Protein AF-T2BQT2-F1 (afdb_monomer)

pLDDT: mean 85.08, std 12.55, range [32.53, 97.06]

Solvent-accessible surface area (backbone atoms only — not comparable to full-atom values): 20306 Å² total; per-residue (Å²): 130,90,56,65,59,22,26,47,46,29,41,30,32,46,30,87,65,90,83,51,83,47,73,69,47,21,20,54,34,22,20,36,38,33,44,32,38,92,89,51,73,42,28,47,53,50,25,42,46,78,50,75,46,67,46,86,69,55,85,46,57,35,48,98,64,47,51,73,48,70,44,84,82,52,69,77,69,70,56,84,44,87,83,40,47,82,48,80,95,63,52,59,69,43,97,62,68,40,78,72,50,72,44,62,25,44,85,84,72,45,74,82,55,65,66,62,52,50,50,59,73,71,45,87,80,79,69,57,76,93,75,57,59,64,89,76,52,72,68,62,68,57,52,52,52,53,51,50,54,49,46,67,64,44,49,61,64,70,42,48,65,56,51,52,53,49,54,54,50,52,52,50,52,52,53,53,51,52,51,51,50,51,52,52,53,52,60,67,43,47,64,56,53,51,51,52,52,53,50,52,52,52,52,50,53,52,52,50,53,54,50,51,51,51,52,51,34,61,75,70,72,54,72,72,86,78,72,68,78,85,73,79,72,85,62,86,87,36,26,43,47,56,55,53,67,31,67,33,28,50,45,13,49,50,51,60,69,25,67,76,40,73,71,30,56,70,48,40,67,60,54,53,52,49,53,54,54,51,52,54,49,54,51,50,57,48,54,52,48,28,72,76,36,66,87,68,55,77,75,65,62,80,78,30,94,46,25,81,68,26,53,54,55,64,71,30,68,44,22,48,51,13,44,47,50,54,52,14,63,74,35,44,93,76,47,19,54,59,45,31,65,75,45,49,50,57,47,50,50,52,67,53,61,74,74,110

InterPro domains:
  IPR059418 Repeat of unknown function DUF8374 [PF28160] (182-353)

Foldseek 3Di:
DPAAQKWFFKFWWAQADDPQDDLVSQQAQKFWKWKDDPPDIAIDMDGHHTDMWTDPPRPDGDHPRIDMDTPPVQPDHPDDTPSHDQDDVNHHNDPDIGTDDTDIAHPVRDDDCPVVVVVVVPDPDDDDPVRPPVVVVPDVVVVVVVVVVVCVVCVVVVCVVVVVVVVVVVVVVVVVVVVVVVVVVVVVCVVVVVVVVVVVVVVVVVVVVVVVVVVVCVVVVHDPVVPPPPPPPPDPQALLNVLCLDLLLLLLVLCVVLVPDPVSVVCNVVSNVVSVVVSVVVVVVQVVVCVVPVVSDRDDSVPGPCSVVSVVVCVDLSSQLSVLVVQLVVCVVVVSVVCSVPPVNVVSCVVRVVVD

Structure (mmCIF, N/CA/C/O backbone):
data_AF-T2BQT2-F1
#
_entry.id   AF-T2BQT2-F1
#
loop_
_atom_site.group_PDB
_atom_site.id
_atom_site.type_symbol
_atom_site.label_atom_id
_atom_site.label_alt_id
_atom_site.label_comp_id
_atom_site.label_asym_id
_atom_site.label_entity_id
_atom_site.label_seq_id
_atom_site.pdbx_PDB_ins_code
_atom_site.Cartn_x
_atom_site.Cartn_y
_atom_site.Cartn_z
_atom_site.occupancy
_atom_site.B_iso_or_equiv
_atom_site.auth_seq_id
_atom_site.auth_comp_id
_atom_site.auth_asym_id
_atom_site.auth_atom_id
_atom_site.pdbx_PDB_model_num
ATOM 1 N N . HIS A 1 1 ? -1.250 1.011 -40.989 1.00 50.88 1 HIS A N 1
ATOM 2 C CA . HIS A 1 1 ? -1.883 1.355 -39.693 1.00 50.88 1 HIS A CA 1
ATOM 3 C C . HIS A 1 1 ? -1.026 0.994 -38.474 1.00 50.88 1 HIS A C 1
ATOM 5 O O . HIS A 1 1 ? -1.462 1.227 -37.357 1.00 50.88 1 HIS A O 1
ATOM 11 N N . THR A 1 2 ? 0.183 0.467 -38.664 1.00 67.38 2 THR A N 1
ATOM 12 C CA . THR A 1 2 ? 0.797 -0.444 -37.688 1.00 67.38 2 THR A CA 1
ATOM 13 C C . THR A 1 2 ? 1.601 0.237 -36.575 1.00 67.38 2 THR A C 1
ATOM 15 O O . THR A 1 2 ? 1.820 -0.382 -35.548 1.00 67.38 2 THR A O 1
ATOM 18 N N . PHE A 1 3 ? 1.974 1.515 -36.722 1.00 83.06 3 PHE A N 1
ATOM 19 C CA . PHE A 1 3 ? 2.860 2.206 -35.765 1.00 83.06 3 PHE A CA 1
ATOM 20 C C . PHE A 1 3 ? 2.330 3.570 -35.293 1.00 83.06 3 PHE A C 1
ATOM 22 O O . PHE A 1 3 ? 3.093 4.435 -34.875 1.00 83.06 3 PHE A O 1
ATOM 29 N N . ILE A 1 4 ? 1.014 3.797 -35.375 1.00 88.75 4 ILE A N 1
ATOM 30 C CA . ILE A 1 4 ? 0.401 5.011 -34.811 1.00 88.75 4 ILE A CA 1
ATOM 31 C C . ILE A 1 4 ? 0.604 4.997 -33.288 1.00 88.75 4 ILE A C 1
ATOM 33 O O . ILE A 1 4 ? 0.409 3.962 -32.658 1.00 88.75 4 ILE A O 1
ATOM 37 N N . ASN A 1 5 ? 0.941 6.150 -32.707 1.00 88.81 5 ASN A N 1
ATOM 38 C CA . ASN A 1 5 ? 1.282 6.369 -31.294 1.00 88.81 5 ASN A CA 1
ATOM 39 C C . ASN A 1 5 ? 2.666 5.862 -30.846 1.00 88.81 5 ASN A C 1
ATOM 41 O O . ASN A 1 5 ? 2.943 5.861 -29.649 1.00 88.81 5 ASN A O 1
ATOM 45 N N . TYR A 1 6 ? 3.542 5.474 -31.774 1.00 89.44 6 TYR A N 1
ATOM 46 C CA . TYR A 1 6 ? 4.930 5.129 -31.455 1.00 89.44 6 TYR A CA 1
ATOM 47 C C . TYR A 1 6 ? 5.828 6.368 -31.530 1.00 89.44 6 TYR A C 1
ATOM 49 O O . TYR A 1 6 ? 5.592 7.275 -32.337 1.00 89.44 6 TYR A O 1
ATOM 57 N N . TYR A 1 7 ? 6.872 6.390 -30.705 1.00 89.12 7 TYR A N 1
ATOM 58 C CA . TYR A 1 7 ? 7.962 7.356 -30.777 1.00 89.12 7 TYR A CA 1
ATOM 59 C C . TYR A 1 7 ? 8.981 6.942 -31.830 1.00 89.12 7 TYR A C 1
ATOM 61 O O . TYR A 1 7 ? 9.329 5.766 -31.933 1.00 89.12 7 TYR A O 1
ATOM 69 N N . ILE A 1 8 ? 9.517 7.919 -32.560 1.00 88.50 8 ILE A N 1
ATOM 70 C CA . ILE A 1 8 ? 10.706 7.712 -33.391 1.00 88.50 8 ILE A CA 1
ATOM 71 C C . ILE A 1 8 ? 11.944 7.990 -32.535 1.00 88.50 8 ILE A C 1
ATOM 73 O O . ILE A 1 8 ? 12.213 9.133 -32.172 1.00 88.50 8 ILE A O 1
ATOM 77 N N . CYS A 1 9 ? 12.707 6.946 -32.215 1.00 88.00 9 CYS A N 1
ATOM 78 C CA . CYS A 1 9 ? 13.886 7.051 -31.353 1.00 88.00 9 CYS A CA 1
ATOM 79 C C . CYS A 1 9 ? 15.172 7.259 -32.151 1.00 88.00 9 CYS A C 1
ATOM 81 O O . CYS A 1 9 ? 16.014 8.074 -31.774 1.00 88.00 9 CYS A O 1
ATOM 83 N N . ALA A 1 10 ? 15.333 6.531 -33.257 1.00 90.88 10 ALA A N 1
ATOM 84 C CA . ALA A 1 10 ? 16.516 6.624 -34.104 1.00 90.88 10 ALA A CA 1
ATOM 85 C C . ALA A 1 10 ? 16.204 6.304 -35.568 1.00 90.88 10 ALA A C 1
ATOM 87 O O . ALA A 1 10 ? 15.194 5.674 -35.887 1.00 90.88 10 ALA A O 1
ATOM 88 N N . ILE A 1 11 ? 17.098 6.730 -36.454 1.00 91.75 11 ILE A N 1
ATOM 89 C CA . ILE A 1 11 ? 17.079 6.412 -37.879 1.00 91.75 11 ILE A CA 1
ATOM 90 C C . ILE A 1 11 ? 18.419 5.807 -38.286 1.00 91.75 11 ILE A C 1
ATOM 92 O O . ILE A 1 11 ? 19.488 6.360 -38.018 1.00 91.75 11 ILE A O 1
ATOM 96 N N . HIS A 1 12 ? 18.351 4.666 -38.958 1.00 94.56 12 HIS A N 1
ATOM 97 C CA . HIS A 1 12 ? 19.480 4.041 -39.621 1.00 94.56 12 HIS A CA 1
ATOM 98 C C . HIS A 1 12 ? 19.532 4.510 -41.069 1.00 94.56 12 HIS A C 1
ATOM 100 O O . HIS A 1 12 ? 18.553 4.393 -41.809 1.00 94.56 12 HIS A O 1
ATOM 106 N N . VAL A 1 13 ? 20.676 5.061 -41.460 1.00 93.44 13 VAL A N 1
ATOM 107 C CA . VAL A 1 13 ? 20.889 5.685 -42.764 1.00 93.44 13 VAL A CA 1
ATOM 108 C C . VAL A 1 13 ? 22.057 5.014 -43.466 1.00 93.44 13 VAL A C 1
ATOM 110 O O . VAL A 1 13 ? 23.078 4.709 -42.847 1.00 93.44 13 VAL A O 1
ATOM 113 N N . TRP A 1 14 ? 21.931 4.841 -44.779 1.00 94.00 14 TRP A N 1
ATOM 114 C CA . TRP A 1 14 ? 23.023 4.422 -45.642 1.00 94.00 14 TRP A CA 1
ATOM 115 C C . TRP A 1 14 ? 23.142 5.315 -46.880 1.00 94.00 14 TRP A C 1
ATOM 117 O O . TRP A 1 14 ? 22.559 5.066 -47.934 1.00 94.00 14 TRP A O 1
ATOM 127 N N . ASN A 1 15 ? 23.978 6.348 -46.765 1.00 92.00 15 ASN A N 1
ATOM 128 C CA . ASN A 1 15 ? 24.287 7.260 -47.864 1.00 92.00 15 ASN A CA 1
ATOM 129 C C . ASN A 1 15 ? 25.591 6.842 -48.562 1.00 92.00 15 ASN A C 1
ATOM 131 O O . ASN A 1 15 ? 26.678 7.276 -48.187 1.00 92.00 15 ASN A O 1
ATOM 135 N N . LYS A 1 16 ? 25.510 5.970 -49.574 1.00 87.44 16 LYS A N 1
ATOM 136 C CA . LYS A 1 16 ? 26.696 5.473 -50.294 1.00 87.44 16 LYS A CA 1
ATOM 137 C C . LYS A 1 16 ? 27.164 6.453 -51.375 1.00 87.44 16 LYS A C 1
ATOM 139 O O . LYS A 1 16 ? 26.412 6.770 -52.291 1.00 87.44 16 LYS A O 1
ATOM 144 N N . VAL A 1 17 ? 28.438 6.851 -51.333 1.00 87.62 17 VAL A N 1
ATOM 145 C CA . VAL A 1 17 ? 29.072 7.720 -52.344 1.00 87.62 17 VAL A CA 1
ATOM 146 C C . VAL A 1 17 ? 30.416 7.149 -52.796 1.00 87.62 17 VAL A C 1
ATOM 148 O O . VAL A 1 17 ? 31.133 6.547 -52.004 1.00 87.62 17 VAL A O 1
ATOM 151 N N . LYS A 1 18 ? 30.771 7.326 -54.076 1.00 87.38 18 LYS A N 1
ATOM 152 C CA . LYS A 1 18 ? 32.042 6.819 -54.639 1.00 87.38 18 LYS A CA 1
ATOM 153 C C . LYS A 1 18 ? 33.194 7.834 -54.589 1.00 87.38 18 LYS A C 1
ATOM 155 O O . LYS A 1 18 ? 34.352 7.438 -54.686 1.00 87.38 18 LYS A O 1
ATOM 160 N N . TYR A 1 19 ? 32.888 9.129 -54.489 1.00 88.62 19 TYR A N 1
ATOM 161 C CA . TYR A 1 19 ? 33.877 10.205 -54.631 1.00 88.62 19 TYR A CA 1
ATOM 162 C C . TYR A 1 19 ? 34.477 10.688 -53.302 1.00 88.62 19 TYR A C 1
ATOM 164 O O . TYR A 1 19 ? 35.594 11.199 -53.304 1.00 88.62 19 TYR A O 1
ATOM 172 N N . ALA A 1 20 ? 33.782 10.520 -52.173 1.00 89.38 20 ALA A N 1
ATOM 173 C CA . ALA A 1 20 ? 34.320 10.858 -50.857 1.00 89.38 20 ALA A CA 1
ATOM 174 C C . ALA A 1 20 ? 35.173 9.694 -50.338 1.00 89.38 20 ALA A C 1
ATOM 176 O O . ALA A 1 20 ? 34.656 8.601 -50.116 1.00 89.38 20 ALA A O 1
ATOM 177 N N . LYS A 1 21 ? 36.481 9.917 -50.181 1.00 88.75 21 LYS A N 1
ATOM 178 C CA . LYS A 1 21 ? 37.449 8.871 -49.806 1.00 88.75 21 LYS A CA 1
ATOM 179 C C . LYS A 1 21 ? 38.074 9.090 -48.432 1.00 88.75 21 LYS A C 1
ATOM 181 O O . LYS A 1 21 ? 38.525 8.134 -47.815 1.00 88.75 21 LYS A O 1
ATOM 186 N N . THR A 1 22 ? 38.112 10.331 -47.951 1.00 93.56 22 THR A N 1
ATOM 187 C CA . THR A 1 22 ? 38.641 10.664 -46.621 1.00 93.56 22 THR A CA 1
ATOM 188 C C . THR A 1 22 ? 37.514 10.887 -45.617 1.00 93.56 22 THR A C 1
ATOM 190 O O . THR A 1 22 ? 36.406 11.270 -45.991 1.00 93.56 22 THR A O 1
ATOM 193 N N . ASN A 1 23 ? 37.804 10.717 -44.323 1.00 89.56 23 ASN A N 1
ATOM 194 C CA . ASN A 1 23 ? 36.830 10.989 -43.259 1.00 89.56 23 ASN A CA 1
ATOM 195 C C . ASN A 1 23 ? 36.278 12.421 -43.329 1.00 89.56 23 ASN A C 1
ATOM 197 O O . ASN A 1 23 ? 35.084 12.627 -43.152 1.00 89.56 23 ASN A O 1
ATOM 201 N N . ASP A 1 24 ? 37.118 13.413 -43.625 1.00 92.44 24 ASP A N 1
ATOM 202 C CA . ASP A 1 24 ? 36.673 14.802 -43.773 1.00 92.44 24 ASP A CA 1
ATOM 203 C C . ASP A 1 24 ? 35.697 14.972 -44.953 1.00 92.44 24 ASP A C 1
ATOM 205 O O . ASP A 1 24 ? 34.613 15.533 -44.785 1.00 92.44 24 ASP A O 1
ATOM 209 N N . GLN A 1 25 ? 36.023 14.406 -46.123 1.00 92.38 25 GLN A N 1
ATOM 210 C CA . GLN A 1 25 ? 35.148 14.433 -47.301 1.00 92.38 25 GLN A CA 1
ATOM 211 C C . GLN A 1 25 ? 33.813 13.732 -47.039 1.00 92.38 25 GLN A C 1
ATOM 213 O O . GLN A 1 25 ? 32.761 14.243 -47.421 1.00 92.38 25 GLN A O 1
ATOM 218 N N . ILE A 1 26 ? 33.849 12.577 -46.373 1.00 92.81 26 ILE A N 1
ATOM 219 C CA . ILE A 1 26 ? 32.667 11.784 -46.028 1.00 92.81 26 ILE A CA 1
ATOM 220 C C . ILE A 1 26 ? 31.741 12.580 -45.104 1.00 92.81 26 ILE A C 1
ATOM 222 O O . ILE A 1 26 ? 30.545 12.674 -45.364 1.00 92.81 26 ILE A O 1
ATOM 226 N N . ARG A 1 27 ? 32.290 13.212 -44.060 1.00 92.62 27 ARG A N 1
ATOM 227 C CA . ARG A 1 27 ? 31.511 13.982 -43.077 1.00 92.62 27 ARG A CA 1
ATOM 228 C C . ARG A 1 27 ? 30.939 15.281 -43.649 1.00 92.62 27 ARG A C 1
ATOM 230 O O . ARG A 1 27 ? 29.882 15.713 -43.197 1.00 92.62 27 ARG A O 1
ATOM 237 N N . LYS A 1 28 ? 31.615 15.888 -44.631 1.00 93.31 28 LYS A N 1
ATOM 238 C CA . LYS A 1 28 ? 31.163 17.084 -45.370 1.00 93.31 28 LYS A CA 1
ATOM 239 C C . LYS A 1 28 ? 30.191 16.772 -46.509 1.00 93.31 28 LYS A C 1
ATOM 241 O O . LYS A 1 28 ? 29.522 17.677 -46.996 1.00 93.31 28 LYS A O 1
ATOM 246 N N . THR A 1 29 ? 30.101 15.514 -46.931 1.00 94.00 29 THR A N 1
ATOM 247 C CA . THR A 1 29 ? 29.159 15.057 -47.956 1.00 94.00 29 THR A CA 1
ATOM 248 C C . THR A 1 29 ? 27.901 14.544 -47.271 1.00 94.00 29 THR A C 1
ATOM 250 O O . THR A 1 29 ? 27.905 13.444 -46.731 1.00 94.00 29 THR A O 1
ATOM 253 N N . TYR A 1 30 ? 26.828 15.330 -47.262 1.00 94.06 30 TYR A N 1
ATOM 254 C CA . TYR A 1 30 ? 25.607 14.996 -46.526 1.00 94.06 30 TYR A CA 1
ATOM 255 C C . TYR A 1 30 ? 24.338 15.423 -47.263 1.00 94.06 30 TYR A C 1
ATOM 257 O O . TYR A 1 30 ? 24.372 16.235 -48.189 1.00 94.06 30 TYR A O 1
ATOM 265 N N . SER A 1 31 ? 23.209 14.892 -46.812 1.00 94.38 31 SER A N 1
ATOM 266 C CA . SER A 1 31 ? 21.860 15.360 -47.137 1.00 94.38 31 SER A CA 1
ATOM 267 C C . SER A 1 31 ? 20.991 15.381 -45.886 1.00 94.38 31 SER A C 1
ATOM 269 O O . SER A 1 31 ? 21.435 14.993 -44.803 1.00 94.38 31 SER A O 1
ATOM 271 N N . SER A 1 32 ? 19.748 15.834 -46.024 1.00 94.19 32 SER A N 1
ATOM 272 C CA . SER A 1 32 ? 18.772 15.864 -44.944 1.00 94.19 32 SER A CA 1
ATOM 273 C C . SER A 1 32 ? 17.415 15.309 -45.361 1.00 94.19 32 SER A C 1
ATOM 275 O O . SER A 1 32 ? 17.013 15.372 -46.527 1.00 94.19 32 SER A O 1
ATOM 277 N N . ILE A 1 33 ? 16.721 14.758 -44.373 1.00 94.50 33 ILE A N 1
ATOM 278 C CA . ILE A 1 33 ? 15.358 14.250 -44.447 1.00 94.50 33 ILE A CA 1
ATOM 279 C C . ILE A 1 33 ? 14.462 15.100 -43.555 1.00 94.50 33 ILE A C 1
ATOM 281 O O . ILE A 1 33 ? 14.879 15.546 -42.485 1.00 94.50 33 ILE A O 1
ATOM 285 N N . VAL A 1 34 ? 13.234 15.316 -44.008 1.00 94.94 34 VAL A N 1
ATOM 286 C CA . VAL A 1 34 ? 12.175 15.950 -43.232 1.00 94.94 34 VAL A CA 1
ATOM 287 C C . VAL A 1 34 ? 11.220 14.870 -42.751 1.00 94.94 34 VAL A C 1
ATOM 289 O O . VAL A 1 34 ? 10.800 14.016 -43.530 1.00 94.94 34 VAL A O 1
ATOM 292 N N . ILE A 1 35 ? 10.884 14.915 -41.469 1.00 94.12 35 ILE A N 1
ATOM 293 C CA . ILE A 1 35 ? 9.930 14.033 -40.807 1.00 94.12 35 ILE A CA 1
ATOM 294 C C . ILE A 1 35 ? 8.875 14.931 -40.185 1.00 94.12 35 ILE A C 1
ATOM 296 O O . ILE A 1 35 ? 9.179 15.739 -39.309 1.00 94.12 35 ILE A O 1
ATOM 300 N N . GLN A 1 36 ? 7.641 14.823 -40.657 1.00 93.75 36 GLN A N 1
ATOM 301 C CA . GLN A 1 36 ? 6.581 15.747 -40.287 1.00 93.75 36 GLN A CA 1
ATOM 302 C C . GLN A 1 36 ? 5.326 14.998 -39.872 1.00 93.75 36 GLN A C 1
ATOM 304 O O . GLN A 1 36 ? 5.000 13.966 -40.446 1.00 93.75 36 GLN A O 1
ATOM 309 N N . ASN A 1 37 ? 4.635 15.537 -38.871 1.00 92.81 37 ASN A N 1
ATOM 310 C CA . ASN A 1 37 ? 3.294 15.142 -38.462 1.00 92.81 37 ASN A CA 1
ATOM 311 C C . ASN A 1 37 ? 2.404 16.389 -38.303 1.00 92.81 37 ASN A C 1
ATOM 313 O O . ASN A 1 37 ? 2.801 17.491 -38.690 1.00 92.81 37 ASN A O 1
ATOM 317 N N . LEU A 1 38 ? 1.209 16.245 -37.718 1.00 91.19 38 LEU A N 1
ATOM 318 C CA . LEU A 1 38 ? 0.280 17.372 -37.550 1.00 91.19 38 LEU A CA 1
ATOM 319 C C . LEU A 1 38 ? 0.843 18.505 -36.666 1.00 91.19 38 LEU A C 1
ATOM 321 O O . LEU A 1 38 ? 0.450 19.660 -36.815 1.00 91.19 38 LEU A O 1
ATOM 325 N N . LYS A 1 39 ? 1.728 18.188 -35.715 1.00 89.81 39 LYS A N 1
ATOM 326 C CA . LYS A 1 39 ? 2.185 19.116 -34.665 1.00 89.81 39 LYS A CA 1
ATOM 327 C C . LYS A 1 39 ? 3.618 19.604 -34.848 1.00 89.81 39 LYS A C 1
ATOM 329 O O . LYS A 1 39 ? 3.969 20.652 -34.313 1.00 89.81 39 LYS A O 1
ATOM 334 N N . LYS A 1 40 ? 4.467 18.815 -35.503 1.00 90.56 40 LYS A N 1
ATOM 335 C CA . LYS A 1 40 ? 5.920 18.985 -35.515 1.00 90.56 40 LYS A CA 1
ATOM 336 C C . LYS A 1 40 ? 6.497 18.628 -36.877 1.00 90.56 40 LYS A C 1
ATOM 338 O O . LYS A 1 40 ? 6.011 17.733 -37.563 1.00 90.56 40 LYS A O 1
ATOM 343 N N . SER A 1 41 ? 7.585 19.308 -37.217 1.00 92.06 41 SER A N 1
ATOM 344 C CA . SER A 1 41 ? 8.443 18.984 -38.350 1.00 92.06 41 SER A CA 1
ATOM 345 C C . SER A 1 41 ? 9.887 18.949 -37.868 1.00 92.06 41 SER A C 1
ATOM 347 O O . SER A 1 41 ? 10.318 19.840 -37.136 1.00 92.06 41 SER A O 1
ATOM 349 N N . ILE A 1 42 ? 10.597 17.889 -38.232 1.00 92.94 42 ILE A N 1
ATOM 350 C CA . ILE A 1 42 ? 11.979 17.623 -37.858 1.00 92.94 42 ILE A CA 1
ATOM 351 C C . ILE A 1 42 ? 12.797 17.499 -39.138 1.00 92.94 42 ILE A C 1
ATOM 353 O O . ILE A 1 42 ? 12.437 16.745 -40.036 1.00 92.94 42 ILE A O 1
ATOM 357 N N . VAL A 1 43 ? 13.916 18.212 -39.208 1.00 93.06 43 VAL A N 1
ATOM 358 C CA . VAL A 1 43 ? 14.891 18.135 -40.295 1.00 93.06 43 VAL A CA 1
ATOM 359 C C . VAL A 1 43 ? 16.180 17.529 -39.745 1.00 93.06 43 VAL A C 1
ATOM 361 O O . VAL A 1 43 ? 16.909 18.193 -39.003 1.00 93.06 43 VAL A O 1
ATOM 364 N N . LYS A 1 44 ? 16.457 16.273 -40.124 1.00 91.69 44 LYS A N 1
ATOM 365 C CA . LYS A 1 44 ? 17.637 15.496 -39.708 1.00 91.69 44 LYS A CA 1
ATOM 366 C C . LYS A 1 44 ? 18.608 15.357 -40.870 1.00 91.69 44 LYS A C 1
ATOM 368 O O . LYS A 1 44 ? 18.208 15.013 -41.979 1.00 91.69 44 LYS A O 1
ATOM 373 N N . ASN A 1 45 ? 19.893 15.567 -40.623 1.00 92.00 45 ASN A N 1
ATOM 374 C CA . ASN A 1 45 ? 20.949 15.417 -41.621 1.00 92.00 45 ASN A CA 1
ATOM 375 C C . ASN A 1 45 ? 21.786 14.149 -41.406 1.00 92.00 45 ASN A C 1
ATOM 377 O O . ASN A 1 45 ? 21.971 13.690 -40.285 1.00 92.00 45 ASN A O 1
ATOM 381 N N . ALA A 1 46 ? 22.333 13.598 -42.486 1.00 93.44 46 ALA A N 1
ATOM 382 C CA . ALA A 1 46 ? 23.223 12.448 -42.427 1.00 93.44 46 ALA A CA 1
ATOM 383 C C . ALA A 1 46 ? 24.306 12.538 -43.502 1.00 93.44 46 ALA A C 1
ATOM 385 O O . ALA A 1 46 ? 24.034 12.783 -44.681 1.00 93.44 46 ALA A O 1
ATOM 386 N N . ALA A 1 47 ? 25.546 12.327 -43.077 1.00 94.44 47 ALA A N 1
ATOM 387 C CA . ALA A 1 47 ? 26.714 12.255 -43.940 1.00 94.44 47 ALA A CA 1
ATOM 388 C C . ALA A 1 47 ? 26.797 10.932 -44.722 1.00 94.44 47 ALA A C 1
ATOM 390 O O . ALA A 1 47 ? 25.983 10.026 -44.548 1.00 94.44 47 ALA A O 1
ATOM 391 N N . ALA A 1 48 ? 27.775 10.838 -45.623 1.00 93.06 48 ALA A N 1
ATOM 392 C CA . ALA A 1 48 ? 27.891 9.771 -46.608 1.00 93.06 48 ALA A CA 1
ATOM 393 C C . ALA A 1 48 ? 28.531 8.477 -46.069 1.00 93.06 48 ALA A C 1
ATOM 395 O O . ALA A 1 48 ? 29.555 8.013 -46.572 1.00 93.06 48 ALA A O 1
ATOM 396 N N . TYR A 1 49 ? 27.944 7.903 -45.020 1.00 87.75 49 TYR A N 1
ATOM 397 C CA . TYR A 1 49 ? 28.334 6.607 -44.466 1.00 87.75 49 TYR A CA 1
ATOM 398 C C . TYR A 1 49 ? 27.119 5.849 -43.914 1.00 87.75 49 TYR A C 1
ATOM 400 O O . TYR A 1 49 ? 25.996 6.352 -43.909 1.00 87.75 49 TYR A O 1
ATOM 408 N N . ASN A 1 50 ? 27.339 4.593 -43.529 1.00 91.94 50 ASN A N 1
ATOM 409 C CA . ASN A 1 50 ? 26.337 3.740 -42.901 1.00 91.94 50 ASN A CA 1
ATOM 410 C C . ASN A 1 50 ? 26.345 3.999 -41.386 1.00 91.94 50 ASN A C 1
ATOM 412 O O . ASN A 1 50 ? 27.370 3.764 -40.742 1.00 91.94 50 ASN A O 1
ATOM 416 N N . TYR A 1 51 ? 25.251 4.528 -40.832 1.00 89.19 51 TYR A N 1
ATOM 417 C CA . TYR A 1 51 ? 25.189 4.868 -39.409 1.00 89.19 51 TYR A CA 1
ATOM 418 C C . TYR A 1 51 ? 23.769 5.006 -38.870 1.00 89.19 51 TYR A C 1
ATOM 420 O O . TYR A 1 51 ? 22.846 5.382 -39.593 1.00 89.19 51 TYR A O 1
ATOM 428 N N . CYS A 1 52 ? 23.611 4.745 -37.574 1.00 90.88 52 CYS A N 1
ATOM 429 C CA . CYS A 1 52 ? 22.362 4.937 -36.848 1.00 90.88 52 CYS A CA 1
ATOM 430 C C . CYS A 1 52 ? 22.453 6.177 -35.954 1.00 90.88 52 CYS A C 1
ATOM 432 O O . CYS A 1 52 ? 23.358 6.294 -35.126 1.00 90.88 52 CYS A O 1
ATOM 434 N N . PHE A 1 53 ? 21.524 7.114 -36.129 1.00 86.62 53 PHE A N 1
ATOM 435 C CA . PHE A 1 53 ? 21.470 8.362 -35.373 1.00 86.62 53 PHE A CA 1
ATOM 436 C C . PHE A 1 53 ? 20.203 8.409 -34.529 1.00 86.62 53 PHE A C 1
ATOM 438 O O . PHE A 1 53 ? 19.108 8.207 -35.048 1.00 86.62 53 PHE A O 1
ATOM 445 N N . GLY A 1 54 ? 20.345 8.745 -33.248 1.00 87.88 54 GLY A N 1
ATOM 446 C CA . GLY A 1 54 ? 19.207 9.077 -32.395 1.00 87.88 54 GLY A CA 1
ATOM 447 C C . GLY A 1 54 ? 18.592 10.430 -32.760 1.00 87.88 54 GLY A C 1
ATOM 448 O O . GLY A 1 54 ? 19.296 11.349 -33.203 1.00 87.88 54 GLY A O 1
ATOM 449 N N . PHE A 1 55 ? 17.287 10.557 -32.544 1.00 87.12 55 PHE A N 1
ATOM 450 C CA . PHE A 1 55 ? 16.596 11.843 -32.530 1.00 87.12 55 PHE A CA 1
ATOM 451 C C . PHE A 1 55 ? 16.817 12.515 -31.175 1.00 87.12 55 PHE A C 1
ATOM 453 O O . PHE A 1 55 ? 16.660 11.882 -30.132 1.00 87.12 55 PHE A O 1
ATOM 460 N N . TYR A 1 56 ? 17.208 13.792 -31.183 1.00 76.88 56 TYR A N 1
ATOM 461 C CA . TYR A 1 56 ? 17.341 14.558 -29.936 1.00 76.88 56 TYR A CA 1
ATOM 462 C C . TYR A 1 56 ? 15.972 15.008 -29.419 1.00 76.88 56 TYR A C 1
ATOM 464 O O . TYR A 1 56 ? 15.731 15.021 -28.215 1.00 76.88 56 TYR A O 1
ATOM 472 N N . GLU A 1 57 ? 15.063 15.335 -30.338 1.00 69.19 57 GLU A N 1
ATOM 473 C CA . GLU A 1 57 ? 13.657 15.588 -30.035 1.00 69.19 57 GLU A CA 1
ATOM 474 C C . GLU A 1 57 ? 12.914 14.247 -29.967 1.00 69.19 57 GLU A C 1
ATOM 476 O O . GLU A 1 57 ? 12.371 13.755 -30.954 1.00 69.19 57 GLU A O 1
ATOM 481 N N . THR A 1 58 ? 12.901 13.635 -28.785 1.00 66.00 58 THR A N 1
ATOM 482 C CA . THR A 1 58 ? 12.338 12.292 -28.567 1.00 66.00 58 THR A CA 1
ATOM 483 C C . THR A 1 58 ? 10.807 12.250 -28.555 1.00 66.00 58 THR A C 1
ATOM 485 O O . THR A 1 58 ? 10.222 11.174 -28.589 1.00 66.00 58 THR A O 1
ATOM 488 N N . ASN A 1 59 ? 10.128 13.404 -28.548 1.00 77.06 59 ASN A N 1
ATOM 489 C CA . ASN A 1 59 ? 8.668 13.490 -28.442 1.00 77.06 59 ASN A CA 1
ATOM 490 C C . ASN A 1 59 ? 7.955 13.557 -29.806 1.00 77.06 59 ASN A C 1
ATOM 492 O O . ASN A 1 59 ? 6.866 14.140 -29.904 1.00 77.06 59 ASN A O 1
ATOM 496 N N . PHE A 1 60 ? 8.565 13.048 -30.878 1.00 88.81 60 PHE A N 1
ATOM 497 C CA . PHE A 1 60 ? 7.872 12.883 -32.153 1.00 88.81 60 PHE A CA 1
ATOM 498 C C . PHE A 1 60 ? 7.045 11.598 -32.118 1.00 88.81 60 PHE A C 1
ATOM 500 O O . PHE A 1 60 ? 7.591 10.497 -32.155 1.00 88.81 60 PHE A O 1
ATOM 507 N N . ILE A 1 61 ? 5.724 11.757 -32.041 1.00 90.44 61 ILE A N 1
ATOM 508 C CA . ILE A 1 61 ? 4.763 10.653 -32.029 1.00 90.44 61 ILE A CA 1
ATOM 509 C C . ILE A 1 61 ? 4.183 10.497 -33.431 1.00 90.44 61 ILE A C 1
ATOM 511 O O . ILE A 1 61 ? 3.692 11.470 -34.012 1.00 90.44 61 ILE A O 1
ATOM 515 N N . ILE A 1 62 ? 4.223 9.277 -33.957 1.00 91.94 62 ILE A N 1
ATOM 516 C CA . ILE A 1 62 ? 3.642 8.947 -35.258 1.00 91.94 62 ILE A CA 1
ATOM 517 C C . ILE A 1 62 ? 2.115 9.043 -35.164 1.00 91.94 62 ILE A C 1
ATOM 519 O O . ILE A 1 62 ? 1.467 8.340 -34.390 1.00 91.94 62 ILE A O 1
ATOM 523 N N . ASP A 1 63 ? 1.531 9.898 -35.991 1.00 92.56 63 ASP A N 1
ATOM 524 C CA . ASP A 1 63 ? 0.094 10.064 -36.175 1.00 92.56 63 ASP A CA 1
ATOM 525 C C . ASP A 1 63 ? -0.336 9.711 -37.611 1.00 92.56 63 ASP A C 1
ATOM 527 O O . ASP A 1 63 ? 0.461 9.322 -38.464 1.00 92.56 63 ASP A O 1
ATOM 531 N N . LYS A 1 64 ? -1.635 9.839 -37.896 1.00 93.31 64 LYS A N 1
ATOM 532 C CA . LYS A 1 64 ? -2.195 9.529 -39.224 1.00 93.31 64 LYS A CA 1
ATOM 533 C C . LYS A 1 64 ? -1.712 10.468 -40.334 1.00 93.31 64 LYS A C 1
ATOM 535 O O . LYS A 1 64 ? -1.910 10.153 -41.500 1.00 93.31 64 LYS A O 1
ATOM 540 N N . GLN A 1 65 ? -1.140 11.613 -39.977 1.00 93.50 65 GLN A N 1
ATOM 541 C CA . GLN A 1 65 ? -0.625 12.623 -40.898 1.00 93.50 65 GLN A CA 1
ATOM 542 C C . GLN A 1 65 ? 0.905 12.625 -40.914 1.00 93.50 65 GLN A C 1
ATOM 544 O O . GLN A 1 65 ? 1.511 13.584 -41.380 1.00 93.50 65 GLN A O 1
ATOM 549 N N . SER A 1 66 ? 1.531 11.572 -40.386 1.00 93.75 66 SER A N 1
ATOM 550 C CA . SER A 1 66 ? 2.978 11.460 -40.352 1.00 93.75 66 SER A CA 1
ATOM 551 C C . SER A 1 66 ? 3.519 10.983 -41.691 1.00 93.75 66 SER A C 1
ATOM 553 O O . SER A 1 66 ? 3.092 9.951 -42.208 1.00 93.75 66 SER A O 1
ATOM 555 N N . TYR A 1 67 ? 4.475 11.723 -42.243 1.00 94.00 67 TYR A N 1
ATOM 556 C CA . TYR A 1 67 ? 5.173 11.375 -43.477 1.00 94.00 67 TYR A CA 1
ATOM 557 C C . TYR A 1 67 ? 6.623 11.859 -43.438 1.00 94.00 67 TYR A C 1
ATOM 559 O O . TYR A 1 67 ? 6.993 12.745 -42.664 1.00 94.00 67 TYR A O 1
ATOM 567 N N . ILE A 1 68 ? 7.452 11.250 -44.284 1.00 94.19 68 ILE A N 1
ATOM 568 C CA . ILE A 1 68 ? 8.862 11.602 -44.442 1.00 94.19 68 ILE A CA 1
ATOM 569 C C . ILE A 1 68 ? 9.150 11.943 -45.897 1.00 94.19 68 ILE A C 1
ATOM 571 O O . ILE A 1 68 ? 8.558 11.356 -46.803 1.00 94.19 68 ILE A O 1
ATOM 575 N N . PHE A 1 69 ? 10.063 12.880 -46.130 1.00 95.69 69 PHE A N 1
ATOM 576 C CA . PHE A 1 69 ? 10.469 13.258 -47.479 1.00 95.69 69 PHE A CA 1
ATOM 577 C C . PHE A 1 69 ? 11.882 13.838 -47.508 1.00 95.69 69 PHE A C 1
ATOM 579 O O . PHE A 1 69 ? 12.396 14.358 -46.520 1.00 95.69 69 PHE A O 1
ATOM 586 N N . PHE A 1 70 ? 12.528 13.747 -48.668 1.00 96.81 70 PHE A N 1
ATOM 587 C CA . PHE A 1 70 ? 13.836 14.353 -48.889 1.00 96.81 70 PHE A CA 1
ATOM 588 C C . PHE A 1 70 ? 13.748 15.884 -48.809 1.00 96.81 70 PHE A C 1
ATOM 590 O O . PHE A 1 70 ? 12.865 16.489 -49.418 1.00 96.81 70 PHE A O 1
ATOM 597 N N . ASN A 1 71 ? 14.680 16.525 -48.100 1.00 95.12 71 ASN A N 1
ATOM 598 C CA . ASN A 1 71 ? 14.674 17.975 -47.896 1.00 95.12 71 ASN A CA 1
ATOM 599 C C . ASN A 1 71 ? 15.182 18.744 -49.132 1.00 95.12 71 ASN A C 1
ATOM 601 O O . ASN A 1 71 ? 16.243 19.367 -49.107 1.00 95.12 71 ASN A O 1
ATOM 605 N N . TYR A 1 72 ? 14.427 18.707 -50.230 1.00 93.38 72 TYR A N 1
ATOM 606 C CA . TYR A 1 72 ? 14.813 19.348 -51.493 1.00 93.38 72 TYR A CA 1
ATOM 607 C C . TYR A 1 72 ? 14.990 20.870 -51.358 1.00 93.38 72 TYR A C 1
ATOM 609 O O . TYR A 1 72 ? 15.885 21.459 -51.959 1.00 93.38 72 TYR A O 1
ATOM 617 N N . ASN A 1 73 ? 14.173 21.496 -50.507 1.00 93.06 73 ASN A N 1
ATOM 618 C CA . ASN A 1 73 ? 14.152 22.945 -50.309 1.00 93.06 73 ASN A CA 1
ATOM 619 C C . ASN A 1 73 ? 15.200 23.445 -49.303 1.00 93.06 73 ASN A C 1
ATOM 621 O O . ASN A 1 73 ? 15.216 24.635 -49.001 1.00 93.06 73 ASN A O 1
ATOM 625 N N . ASN A 1 74 ? 16.060 22.564 -48.777 1.00 92.12 74 ASN A N 1
ATOM 626 C CA . ASN A 1 74 ? 17.059 22.897 -47.757 1.00 92.12 74 ASN A CA 1
ATOM 627 C C . ASN A 1 74 ? 16.457 23.657 -46.562 1.00 92.12 74 ASN A C 1
ATOM 629 O O . ASN A 1 74 ? 17.007 24.660 -46.104 1.00 92.12 74 ASN A O 1
ATOM 633 N N . LEU A 1 75 ? 15.314 23.173 -46.062 1.00 93.25 75 LEU A N 1
ATOM 634 C CA . LEU A 1 75 ? 14.695 23.692 -44.845 1.00 93.25 75 LEU A CA 1
ATOM 635 C C . LEU A 1 75 ? 15.714 23.715 -43.691 1.00 93.25 75 LEU A C 1
ATOM 637 O O . LEU A 1 75 ? 16.562 22.817 -43.627 1.00 93.25 75 LEU A O 1
ATOM 641 N N . PRO A 1 76 ? 15.632 24.699 -42.775 1.00 90.75 76 PRO A N 1
ATOM 642 C CA . PRO A 1 76 ? 16.561 24.805 -41.657 1.00 90.75 76 PRO A CA 1
ATOM 643 C C . PRO A 1 76 ? 16.597 23.534 -40.802 1.00 90.75 76 PRO A C 1
ATOM 645 O O . PRO A 1 76 ? 15.559 22.988 -40.436 1.00 90.75 76 PRO A O 1
ATOM 648 N N . HIS A 1 77 ? 17.807 23.094 -40.452 1.00 87.69 77 HIS A N 1
ATOM 649 C CA . HIS A 1 77 ? 18.029 21.941 -39.576 1.00 87.69 77 HIS A CA 1
ATOM 650 C C . HIS A 1 77 ? 17.445 22.209 -38.189 1.00 87.69 77 HIS A C 1
ATOM 652 O O . HIS A 1 77 ? 17.755 23.234 -37.577 1.00 87.69 77 HIS A O 1
ATOM 658 N N . THR A 1 78 ? 16.629 21.287 -37.686 1.00 88.31 78 THR A N 1
ATOM 659 C CA . THR A 1 78 ? 15.960 21.432 -36.382 1.00 88.31 78 THR A CA 1
ATOM 660 C C . THR A 1 78 ? 16.715 20.737 -35.257 1.00 88.31 78 THR A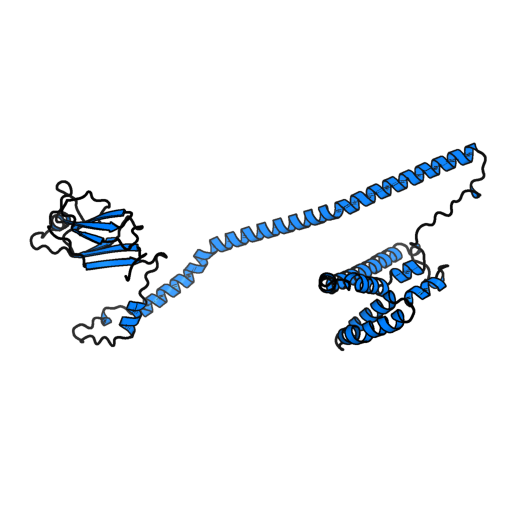 C 1
ATOM 662 O O . THR A 1 78 ? 16.430 20.970 -34.088 1.00 88.31 78 THR A O 1
ATOM 665 N N . GLU A 1 79 ? 17.673 19.873 -35.587 1.00 82.62 79 GLU A N 1
ATOM 666 C CA . GLU A 1 79 ? 18.475 19.149 -34.612 1.00 82.62 79 GLU A CA 1
ATOM 667 C C . GLU A 1 79 ? 19.889 18.881 -35.132 1.00 82.62 79 GLU A C 1
ATOM 669 O O . GLU A 1 79 ? 20.165 18.923 -36.331 1.00 82.62 79 GLU A O 1
ATOM 674 N N . ASN A 1 80 ? 20.795 18.581 -34.205 1.00 79.75 80 ASN A N 1
ATOM 675 C CA . ASN A 1 80 ? 22.146 18.173 -34.555 1.00 79.75 80 ASN A CA 1
ATOM 676 C C . ASN A 1 80 ? 22.162 16.709 -35.013 1.00 79.75 80 ASN A C 1
ATOM 678 O O . ASN A 1 80 ? 21.326 15.893 -34.613 1.00 79.75 80 ASN A O 1
ATOM 682 N N . SER A 1 81 ? 23.172 16.353 -35.804 1.00 82.56 81 SER A N 1
ATOM 683 C CA . SER A 1 81 ? 23.418 14.965 -36.194 1.00 82.56 81 SER A CA 1
ATOM 684 C C . SER A 1 81 ? 24.879 14.622 -35.971 1.00 82.56 81 SER A C 1
ATOM 686 O O . SER A 1 81 ? 25.778 15.310 -36.461 1.00 82.56 81 SER A O 1
ATOM 688 N N . ALA A 1 82 ? 25.114 13.566 -35.193 1.00 82.38 82 ALA A N 1
ATOM 689 C CA . ALA A 1 82 ? 26.455 13.119 -34.857 1.00 82.38 82 ALA A CA 1
ATOM 690 C C . ALA A 1 82 ? 27.257 12.804 -36.127 1.00 82.38 82 ALA A C 1
ATOM 692 O O . ALA A 1 82 ? 26.719 12.336 -37.124 1.00 82.38 82 ALA A O 1
ATOM 693 N N . GLY A 1 83 ? 28.556 13.096 -36.108 1.00 85.81 83 GLY A N 1
ATOM 694 C CA . GLY A 1 83 ? 29.473 12.742 -37.192 1.00 85.81 83 GLY A CA 1
ATOM 695 C C . GLY A 1 83 ? 29.270 13.472 -38.530 1.00 85.81 83 GLY A C 1
ATOM 696 O O . GLY A 1 83 ? 30.156 13.390 -39.370 1.00 85.81 83 GLY A O 1
ATOM 697 N N . THR A 1 84 ? 28.230 14.288 -38.715 1.00 89.62 84 THR A N 1
ATOM 698 C CA . THR A 1 84 ? 28.079 15.123 -39.921 1.00 89.62 84 THR A CA 1
ATOM 699 C C . THR A 1 84 ? 28.706 16.502 -39.715 1.00 89.62 84 THR A C 1
ATOM 701 O O . THR A 1 84 ? 28.489 17.136 -38.684 1.00 89.62 84 THR A O 1
ATOM 704 N N . LEU A 1 85 ? 29.487 16.983 -40.686 1.00 90.38 85 LEU A N 1
ATOM 705 C CA . LEU A 1 85 ? 30.106 18.308 -40.661 1.00 90.38 85 LEU A CA 1
ATOM 706 C C . LEU A 1 85 ? 29.363 19.239 -41.623 1.00 90.38 85 LEU A C 1
ATOM 708 O O . LEU A 1 85 ? 29.584 19.214 -42.833 1.00 90.38 85 LEU A O 1
ATOM 712 N N . LEU A 1 86 ? 28.467 20.054 -41.066 1.00 87.31 86 LEU A N 1
ATOM 713 C CA . LEU A 1 86 ? 27.664 21.003 -41.832 1.00 87.31 86 LEU A CA 1
ATOM 714 C C . LEU A 1 86 ? 28.543 22.140 -42.375 1.00 87.31 86 LEU A C 1
ATOM 716 O O . LEU A 1 86 ? 29.147 22.891 -41.611 1.00 87.31 86 LEU A O 1
ATOM 720 N N . ILE A 1 87 ? 28.584 22.269 -43.699 1.00 82.62 87 ILE A N 1
ATOM 721 C CA . ILE A 1 87 ? 29.335 23.289 -44.453 1.00 82.62 87 ILE A CA 1
ATOM 722 C C . ILE A 1 87 ? 28.425 23.964 -45.494 1.00 82.62 87 ILE A C 1
ATOM 724 O O . ILE A 1 87 ? 27.274 23.564 -45.640 1.00 82.62 87 ILE A O 1
ATOM 728 N N . ASN A 1 88 ? 28.924 24.962 -46.233 1.00 73.62 88 ASN A N 1
ATOM 729 C CA . ASN A 1 88 ? 28.239 25.576 -47.386 1.00 73.62 88 ASN A CA 1
ATOM 730 C C . ASN A 1 88 ? 26.806 26.042 -47.081 1.00 73.62 88 ASN A C 1
ATOM 732 O O . ASN A 1 88 ? 25.847 25.596 -47.706 1.00 73.62 88 ASN A O 1
ATOM 736 N N . ASN A 1 89 ? 26.650 26.897 -46.067 1.00 80.56 89 ASN A N 1
ATOM 737 C CA . ASN A 1 89 ? 25.346 27.400 -45.611 1.00 80.56 89 ASN A CA 1
ATOM 738 C C . ASN A 1 89 ? 24.333 26.295 -45.256 1.00 80.56 89 ASN A C 1
ATOM 740 O O . ASN A 1 89 ? 23.131 26.540 -45.225 1.00 80.56 89 ASN A O 1
ATOM 744 N N . LYS A 1 90 ? 24.829 25.094 -44.929 1.00 84.06 90 LYS A N 1
ATOM 745 C CA . LYS A 1 90 ? 24.045 23.928 -44.508 1.00 84.06 90 LYS A CA 1
ATOM 746 C C . LYS A 1 90 ? 23.140 23.339 -45.605 1.00 84.06 90 LYS A C 1
ATOM 748 O O . LYS A 1 90 ? 22.131 22.709 -45.286 1.00 84.06 90 LYS A O 1
ATOM 753 N N . ILE A 1 91 ? 23.503 23.547 -46.871 1.00 90.56 91 ILE A N 1
ATOM 754 C CA . ILE A 1 91 ? 22.800 23.024 -48.051 1.00 90.56 91 ILE A CA 1
ATOM 755 C C . ILE A 1 91 ? 23.170 21.550 -48.280 1.00 90.56 91 ILE A C 1
ATOM 757 O O . ILE A 1 91 ? 24.322 21.153 -48.094 1.00 90.56 91 ILE A O 1
ATOM 761 N N . ASN A 1 92 ? 22.200 20.742 -48.712 1.00 92.88 92 ASN A N 1
ATOM 762 C CA . ASN A 1 92 ? 22.405 19.345 -49.079 1.00 92.88 92 ASN A CA 1
ATOM 763 C C . ASN A 1 92 ? 23.426 19.215 -50.220 1.00 92.88 92 ASN A C 1
ATOM 765 O O . ASN A 1 92 ? 23.271 19.803 -51.287 1.00 92.88 92 ASN A O 1
ATOM 769 N N . VAL A 1 93 ? 24.455 18.400 -49.996 1.00 93.81 93 VAL A N 1
ATOM 770 C CA . VAL A 1 93 ? 25.468 18.048 -51.003 1.00 93.81 93 VAL A CA 1
ATOM 771 C C . VAL A 1 93 ? 25.001 16.855 -51.837 1.00 93.81 93 VAL A C 1
ATOM 773 O O . VAL A 1 93 ? 25.284 16.775 -53.029 1.00 93.81 93 VAL A O 1
ATOM 776 N N . LEU A 1 94 ? 24.277 15.924 -51.209 1.00 93.25 94 LEU A N 1
ATOM 777 C CA . LEU A 1 94 ? 23.653 14.783 -51.875 1.00 93.25 94 LEU A CA 1
ATOM 778 C C . LEU A 1 94 ? 22.224 15.112 -52.299 1.00 93.25 94 LEU A C 1
ATOM 780 O O . LEU A 1 94 ? 21.495 15.790 -51.579 1.00 93.25 94 LEU A O 1
ATOM 784 N N . ASN A 1 95 ? 21.804 14.558 -53.434 1.00 93.44 95 ASN A N 1
ATOM 785 C CA . ASN A 1 95 ? 20.449 14.682 -53.980 1.00 93.44 95 ASN A CA 1
ATOM 786 C C . ASN A 1 95 ? 19.499 13.549 -53.542 1.00 93.44 95 ASN A C 1
ATOM 788 O O . ASN A 1 95 ? 18.422 13.393 -54.111 1.00 93.44 95 ASN A O 1
ATOM 792 N N . PHE A 1 96 ? 19.903 12.744 -52.558 1.00 94.12 96 PHE A N 1
ATOM 793 C CA . PHE A 1 96 ? 19.115 11.648 -51.999 1.00 94.12 96 PHE A CA 1
ATOM 794 C C . PHE A 1 96 ? 19.397 11.489 -50.504 1.00 94.12 96 PHE A C 1
ATOM 796 O O . PHE A 1 96 ? 20.401 11.994 -50.001 1.00 94.12 96 PHE A O 1
ATOM 803 N N . PHE A 1 97 ? 18.541 10.746 -49.803 1.00 94.75 97 PHE A N 1
ATOM 804 C CA . PHE A 1 97 ? 18.752 10.342 -48.413 1.00 94.75 97 PHE A CA 1
ATOM 805 C C . PHE A 1 97 ? 18.354 8.867 -48.255 1.00 94.75 97 PHE A C 1
ATOM 807 O O . PHE A 1 97 ? 17.189 8.518 -48.426 1.00 94.75 97 PHE A O 1
ATOM 814 N N . GLY A 1 98 ? 19.324 7.992 -47.992 1.00 94.25 98 GLY A N 1
ATOM 815 C CA . GLY A 1 98 ? 19.135 6.544 -47.928 1.00 94.25 98 GLY A CA 1
ATOM 816 C C . GLY A 1 98 ? 18.633 6.096 -46.563 1.00 94.25 98 GLY A C 1
ATOM 817 O O . GLY A 1 98 ? 19.431 5.920 -45.649 1.00 94.25 98 GLY A O 1
ATOM 818 N N . VAL A 1 99 ? 17.324 5.898 -46.420 1.00 94.31 99 VAL A N 1
ATOM 819 C CA . VAL A 1 99 ? 16.718 5.365 -45.191 1.00 94.31 99 VAL A CA 1
ATOM 820 C C . VAL A 1 99 ? 16.798 3.841 -45.199 1.00 94.31 99 VAL A C 1
ATOM 822 O O . VAL A 1 99 ? 16.261 3.208 -46.104 1.00 94.31 99 VAL A O 1
ATOM 825 N N . SER A 1 100 ? 17.438 3.265 -44.184 1.00 94.00 100 SER A N 1
ATOM 826 C CA . SER A 1 100 ? 17.528 1.812 -44.005 1.00 94.00 100 SER A CA 1
ATOM 827 C C . SER A 1 100 ? 16.464 1.300 -43.035 1.00 94.00 100 SER A C 1
ATOM 829 O O . SER A 1 100 ? 15.758 0.347 -43.344 1.00 94.00 100 SER A O 1
ATOM 831 N N . ALA A 1 101 ? 16.337 1.933 -41.865 1.00 92.38 101 ALA A N 1
ATOM 832 C CA . ALA A 1 101 ? 15.384 1.529 -40.833 1.00 92.38 101 ALA A CA 1
ATOM 833 C C . ALA A 1 101 ? 15.071 2.675 -39.860 1.00 92.38 101 ALA A C 1
ATOM 835 O O . ALA A 1 101 ? 15.849 3.621 -39.723 1.00 92.38 101 ALA A O 1
ATOM 836 N N . PHE A 1 102 ? 13.959 2.549 -39.137 1.00 90.62 102 PHE A N 1
ATOM 837 C CA . PHE A 1 102 ? 13.640 3.368 -37.969 1.00 90.62 102 PHE A CA 1
ATOM 838 C C . PHE A 1 102 ? 13.606 2.494 -36.721 1.00 90.62 102 PHE A C 1
ATOM 840 O O . PHE A 1 102 ? 13.059 1.394 -36.748 1.00 90.62 102 PHE A O 1
ATOM 847 N N . LEU A 1 103 ? 14.151 3.010 -35.622 1.00 88.38 103 LEU A N 1
ATOM 848 C CA . LEU A 1 103 ? 13.962 2.433 -34.299 1.00 88.38 103 LEU A CA 1
ATOM 849 C C . LEU A 1 103 ? 12.775 3.127 -33.635 1.00 88.38 103 LEU A C 1
ATOM 851 O O . LEU A 1 103 ? 12.813 4.344 -33.428 1.00 88.38 103 LEU A O 1
ATOM 855 N N . LEU A 1 104 ? 11.748 2.348 -33.305 1.00 87.62 104 LEU A N 1
ATOM 856 C CA . LEU A 1 104 ? 10.512 2.833 -32.702 1.00 87.62 104 LEU A CA 1
ATOM 857 C C . LEU A 1 104 ? 10.369 2.323 -31.265 1.00 87.62 104 LEU A C 1
ATOM 859 O O . LEU A 1 104 ? 10.783 1.205 -30.962 1.00 87.62 104 LEU A O 1
ATOM 863 N N . ALA A 1 105 ? 9.754 3.127 -30.401 1.00 85.44 105 ALA A N 1
ATOM 864 C CA . ALA A 1 105 ? 9.353 2.720 -29.054 1.00 85.44 105 ALA A CA 1
ATOM 865 C C . ALA A 1 105 ? 7.869 3.011 -28.830 1.00 85.44 105 ALA A C 1
ATOM 867 O O . ALA A 1 105 ? 7.328 3.969 -29.387 1.00 85.44 105 ALA A O 1
ATOM 868 N N . ASP A 1 106 ? 7.205 2.197 -28.012 1.00 81.50 106 ASP A N 1
ATOM 869 C CA . ASP A 1 106 ? 5.828 2.475 -27.614 1.00 81.50 106 ASP A CA 1
ATOM 870 C C . ASP A 1 106 ? 5.744 3.678 -26.651 1.00 81.50 106 ASP A C 1
ATOM 872 O O . ASP A 1 106 ? 6.750 4.206 -26.168 1.00 81.50 106 ASP A O 1
ATOM 876 N N . GLN A 1 107 ? 4.523 4.106 -26.331 1.00 73.81 107 GLN A N 1
ATOM 877 C CA . GLN A 1 107 ? 4.272 5.230 -25.420 1.00 73.81 107 GLN A CA 1
ATOM 878 C C . GLN A 1 107 ? 4.799 5.036 -23.979 1.00 73.81 107 GLN A C 1
ATOM 880 O O . GLN A 1 107 ? 4.865 6.000 -23.219 1.00 73.81 107 GLN A O 1
ATOM 885 N N . ASN A 1 108 ? 5.190 3.815 -23.600 1.00 73.00 108 ASN A N 1
ATOM 886 C CA . ASN A 1 108 ? 5.780 3.492 -22.300 1.00 73.00 108 ASN A CA 1
ATOM 887 C C . ASN A 1 108 ? 7.318 3.418 -22.356 1.00 73.00 108 ASN A C 1
ATOM 889 O O . ASN A 1 108 ? 7.946 3.054 -21.361 1.00 73.00 108 ASN A O 1
ATOM 893 N N . GLY A 1 109 ? 7.932 3.732 -23.504 1.00 63.88 109 GLY A N 1
ATOM 894 C CA . GLY A 1 109 ? 9.374 3.604 -23.718 1.00 63.88 109 GLY A CA 1
ATOM 895 C C . GLY A 1 109 ? 9.846 2.151 -23.791 1.00 63.88 109 GLY A C 1
ATOM 896 O O . GLY A 1 109 ? 11.038 1.885 -23.634 1.00 63.88 109 GLY A O 1
ATOM 897 N N . LYS A 1 110 ? 8.926 1.203 -23.999 1.00 63.75 110 LYS A N 1
ATOM 898 C CA . LYS A 1 110 ? 9.242 -0.213 -24.130 1.00 63.75 110 LYS A CA 1
ATOM 899 C C . LYS A 1 110 ? 9.479 -0.540 -25.602 1.00 63.75 110 LYS A C 1
ATOM 901 O O . LYS A 1 110 ? 8.708 -0.158 -26.483 1.00 63.75 110 LYS A O 1
ATOM 906 N N . PHE A 1 111 ? 10.552 -1.279 -25.853 1.00 65.81 111 PHE A N 1
ATOM 907 C CA . PHE A 1 111 ? 10.768 -1.947 -27.128 1.00 65.81 111 PHE A CA 1
ATOM 908 C C . PHE A 1 111 ? 10.006 -3.273 -27.090 1.00 65.81 111 PHE A C 1
ATOM 910 O O . PHE A 1 111 ? 10.295 -4.130 -26.251 1.00 65.81 111 PHE A O 1
ATOM 917 N N . ASP A 1 112 ? 8.987 -3.414 -27.933 1.00 61.66 112 ASP A N 1
ATOM 918 C CA . ASP A 1 112 ? 8.227 -4.654 -28.054 1.00 61.66 112 ASP A CA 1
ATOM 919 C C . ASP A 1 112 ? 8.735 -5.438 -29.262 1.00 61.66 112 ASP A C 1
ATOM 921 O O . ASP A 1 112 ? 8.381 -5.126 -30.392 1.00 61.66 112 ASP A O 1
ATOM 925 N N . PHE A 1 113 ? 9.590 -6.428 -28.998 1.00 64.19 113 PHE A N 1
ATOM 926 C CA . PHE A 1 113 ? 10.104 -7.359 -30.006 1.00 64.19 113 PHE A CA 1
ATOM 927 C C . PHE A 1 113 ? 9.321 -8.680 -30.027 1.00 64.19 113 PHE A C 1
ATOM 929 O O . PHE A 1 113 ? 9.817 -9.696 -30.510 1.00 64.19 113 PHE A O 1
ATOM 936 N N . SER A 1 114 ? 8.141 -8.732 -29.396 1.00 66.00 114 SER A N 1
ATOM 937 C CA . SER A 1 114 ? 7.432 -9.996 -29.171 1.00 66.00 114 SER A CA 1
ATOM 938 C C . SER A 1 114 ? 7.003 -10.660 -30.477 1.00 66.00 114 SER A C 1
ATOM 940 O O . SER A 1 114 ? 6.985 -11.885 -30.552 1.00 66.00 114 SER A O 1
ATOM 942 N N . GLU A 1 115 ? 6.659 -9.879 -31.501 1.00 65.00 115 GLU A N 1
ATOM 943 C CA . GLU A 1 115 ? 6.275 -10.411 -32.811 1.00 65.00 115 GLU A CA 1
ATOM 944 C C . GLU A 1 115 ? 7.496 -10.900 -33.598 1.00 65.00 115 GLU A C 1
ATOM 946 O O . GLU A 1 115 ? 7.454 -11.992 -34.156 1.00 65.00 115 GLU A O 1
ATOM 951 N N . GLU A 1 116 ? 8.615 -10.174 -33.566 1.00 66.25 116 GLU A N 1
ATOM 952 C CA . GLU A 1 116 ? 9.881 -10.582 -34.181 1.00 66.25 116 GLU A CA 1
ATOM 953 C C . GLU A 1 116 ? 10.437 -11.851 -33.526 1.00 66.25 116 GLU A C 1
ATOM 955 O O . GLU A 1 116 ? 10.864 -12.772 -34.219 1.00 66.25 116 GLU A O 1
ATOM 960 N N . ILE A 1 117 ? 10.378 -11.936 -32.193 1.00 66.75 117 ILE A N 1
ATOM 961 C CA . ILE A 1 117 ? 10.782 -13.128 -31.440 1.00 66.75 117 ILE A CA 1
ATOM 962 C C . ILE A 1 117 ? 9.892 -14.317 -31.811 1.00 66.75 117 ILE A C 1
ATOM 964 O O . ILE A 1 117 ? 10.415 -15.404 -32.038 1.00 66.75 117 ILE A O 1
ATOM 968 N N . LYS A 1 118 ? 8.569 -14.130 -31.922 1.00 68.50 118 LYS A N 1
ATOM 969 C CA . LYS A 1 118 ? 7.659 -15.191 -32.387 1.00 68.50 118 LYS A CA 1
ATOM 970 C C . LYS A 1 118 ? 7.966 -15.620 -33.820 1.00 68.50 118 LYS A C 1
ATOM 972 O O . LYS A 1 118 ? 7.886 -16.807 -34.111 1.00 68.50 118 LYS A O 1
ATOM 977 N N . LEU A 1 119 ? 8.305 -14.685 -34.706 1.00 67.69 119 LEU A N 1
ATOM 978 C CA . LEU A 1 119 ? 8.699 -14.973 -36.089 1.00 67.69 119 LEU A CA 1
ATOM 979 C C . LEU A 1 119 ? 9.954 -15.852 -36.124 1.00 67.69 119 LEU A C 1
ATOM 981 O O . LEU A 1 119 ? 9.937 -16.916 -36.733 1.00 67.69 119 LEU A O 1
ATOM 985 N N . ILE A 1 120 ? 10.992 -15.465 -35.379 1.00 65.62 120 ILE A N 1
ATOM 986 C CA . ILE A 1 120 ? 12.257 -16.208 -35.292 1.00 65.62 120 ILE A CA 1
ATOM 987 C C . ILE A 1 120 ? 12.065 -17.578 -34.625 1.00 65.62 120 ILE A C 1
ATOM 989 O O . ILE A 1 120 ? 12.677 -18.552 -35.042 1.00 65.62 120 ILE A O 1
ATOM 993 N N . GLN A 1 121 ? 11.214 -17.679 -33.599 1.00 63.81 121 GLN A N 1
ATOM 994 C CA . GLN A 1 121 ? 10.937 -18.947 -32.911 1.00 63.81 121 GLN A CA 1
ATOM 995 C C . GLN A 1 121 ? 10.126 -19.935 -33.759 1.00 63.81 121 GLN A C 1
ATOM 997 O O . GLN A 1 121 ? 10.213 -21.139 -33.528 1.00 63.81 121 GLN A O 1
ATOM 1002 N N . ASN A 1 122 ? 9.330 -19.438 -34.708 1.00 59.00 122 ASN A N 1
ATOM 1003 C CA . ASN A 1 122 ? 8.457 -20.261 -35.544 1.00 59.00 122 ASN A CA 1
ATOM 1004 C C . ASN A 1 122 ? 9.057 -20.587 -36.921 1.00 59.00 122 ASN A C 1
ATOM 1006 O O . ASN A 1 122 ? 8.547 -21.474 -37.607 1.00 59.00 122 ASN A O 1
ATOM 1010 N N . GLU A 1 123 ? 10.128 -19.909 -37.332 1.00 62.62 123 GLU A N 1
ATOM 1011 C CA . GLU A 1 123 ? 10.878 -20.246 -38.539 1.00 62.62 123 GLU A CA 1
ATOM 1012 C C . GLU A 1 123 ? 12.048 -21.180 -38.201 1.00 62.62 123 GLU A C 1
ATOM 1014 O O . GLU A 1 123 ? 12.954 -20.834 -37.448 1.00 62.62 123 GLU A O 1
ATOM 1019 N N . ASN A 1 124 ? 12.072 -22.371 -38.806 1.00 60.66 124 ASN A N 1
ATOM 1020 C CA . ASN A 1 124 ? 13.264 -23.223 -38.815 1.00 60.66 124 ASN A CA 1
ATOM 1021 C C . ASN A 1 124 ? 14.310 -22.606 -39.757 1.00 60.66 124 ASN A C 1
ATOM 1023 O O . ASN A 1 124 ? 14.482 -23.054 -40.893 1.00 60.66 124 ASN A O 1
ATOM 1027 N N . ILE A 1 125 ? 14.984 -21.548 -39.302 1.00 67.06 125 ILE A N 1
ATOM 1028 C CA . ILE A 1 125 ? 16.037 -20.876 -40.064 1.00 67.06 125 ILE A CA 1
ATOM 1029 C C . ILE A 1 125 ? 17.209 -21.851 -40.206 1.00 67.06 125 ILE A C 1
ATOM 1031 O O . ILE A 1 125 ? 17.938 -22.130 -39.256 1.00 67.06 125 ILE A O 1
ATOM 1035 N N . THR A 1 126 ? 17.374 -22.402 -41.406 1.00 68.62 126 THR A N 1
ATOM 1036 C CA . THR A 1 126 ? 18.502 -23.267 -41.756 1.00 68.62 126 THR A CA 1
ATOM 1037 C C . THR A 1 126 ? 19.604 -22.381 -42.320 1.00 68.62 126 THR A C 1
ATOM 1039 O O . THR A 1 126 ? 19.482 -21.859 -43.425 1.00 68.62 126 THR A O 1
ATOM 1042 N N . ILE A 1 127 ? 20.654 -22.154 -41.532 1.00 71.00 127 ILE A N 1
ATOM 1043 C CA . ILE A 1 127 ? 21.820 -21.375 -41.956 1.00 71.00 127 ILE A CA 1
ATOM 1044 C C . ILE A 1 127 ? 22.800 -22.335 -42.632 1.00 71.00 127 ILE A C 1
ATOM 1046 O O . ILE A 1 127 ? 23.174 -23.357 -42.053 1.00 71.00 127 ILE A O 1
ATOM 1050 N N . ASP A 1 128 ? 23.198 -22.022 -43.864 1.00 79.06 128 ASP A N 1
ATOM 1051 C CA . ASP A 1 128 ? 24.241 -22.777 -44.557 1.00 79.06 128 ASP A CA 1
ATOM 1052 C C . ASP A 1 128 ? 25.550 -22.714 -43.767 1.00 79.06 128 ASP A C 1
ATOM 1054 O O . ASP A 1 128 ? 25.930 -21.656 -43.268 1.00 79.06 128 ASP A O 1
ATOM 1058 N N . LYS A 1 129 ? 26.278 -23.834 -43.687 1.00 79.50 129 LYS A N 1
ATOM 1059 C CA . LYS A 1 129 ? 27.494 -23.938 -42.856 1.00 79.50 129 LYS A CA 1
ATOM 1060 C C . LYS A 1 129 ? 28.565 -22.895 -43.193 1.00 79.50 129 LYS A C 1
ATOM 1062 O O . LYS A 1 129 ? 29.352 -22.547 -42.324 1.00 79.50 129 LYS A O 1
ATOM 1067 N N . GLU A 1 130 ? 28.605 -22.410 -44.434 1.00 87.31 130 GLU A N 1
ATOM 1068 C CA . GLU A 1 130 ? 29.531 -21.351 -44.867 1.00 87.31 130 GLU A CA 1
ATOM 1069 C C . GLU A 1 130 ? 29.240 -19.994 -44.197 1.00 87.31 130 GLU A C 1
ATOM 1071 O O . GLU A 1 130 ? 30.143 -19.175 -44.037 1.00 87.31 130 GLU A O 1
ATOM 1076 N N . TYR A 1 131 ? 27.996 -19.771 -43.765 1.00 76.62 131 TYR A N 1
ATOM 1077 C CA . TYR A 1 131 ? 27.529 -18.533 -43.139 1.00 76.62 131 TYR A CA 1
ATOM 1078 C C . TYR A 1 131 ? 27.157 -18.705 -41.659 1.00 76.62 131 TYR A C 1
ATOM 1080 O O . TYR A 1 131 ? 26.654 -17.767 -41.037 1.00 76.62 131 TYR A O 1
ATOM 1088 N N . ASP A 1 132 ? 27.406 -19.884 -41.081 1.00 80.00 132 ASP A N 1
ATOM 1089 C CA . ASP A 1 132 ? 27.205 -20.142 -39.659 1.00 80.00 132 ASP A CA 1
ATOM 1090 C C . ASP A 1 132 ? 28.394 -19.616 -38.844 1.00 80.00 132 ASP A C 1
ATOM 1092 O O . ASP A 1 132 ? 29.415 -20.279 -38.659 1.00 80.00 132 ASP A O 1
ATOM 1096 N N . PHE A 1 133 ? 28.241 -18.392 -38.343 1.00 80.62 133 PHE A N 1
ATOM 1097 C CA . PHE A 1 133 ? 29.206 -17.737 -37.462 1.00 80.62 133 PHE A CA 1
ATOM 1098 C C . PHE A 1 133 ? 28.827 -17.836 -35.978 1.00 80.62 133 PHE A C 1
ATOM 1100 O O . PHE A 1 133 ? 29.335 -17.059 -35.169 1.00 80.62 133 PHE A O 1
ATOM 1107 N N . THR A 1 134 ? 27.951 -18.769 -35.582 1.00 75.06 134 THR A N 1
ATOM 1108 C CA . THR A 1 134 ? 27.536 -18.924 -34.172 1.00 75.06 134 THR A CA 1
ATOM 1109 C C . THR A 1 134 ? 28.712 -19.202 -33.236 1.00 75.06 134 THR A C 1
ATOM 1111 O O . THR A 1 134 ? 28.700 -18.754 -32.096 1.00 75.06 134 THR A O 1
ATOM 1114 N N . TYR A 1 135 ? 29.782 -19.827 -33.732 1.00 79.00 135 TYR A N 1
ATOM 1115 C CA . TYR A 1 135 ? 31.024 -20.049 -32.984 1.00 79.00 135 TYR A CA 1
ATOM 1116 C C . TYR A 1 135 ? 31.779 -18.756 -32.613 1.00 79.00 135 TYR A C 1
ATOM 1118 O O . TYR A 1 135 ? 32.628 -18.780 -31.723 1.00 79.00 135 TYR A O 1
ATOM 1126 N N . LEU A 1 136 ? 31.509 -17.636 -33.299 1.00 80.12 136 LEU A N 1
ATOM 1127 C CA . LEU A 1 136 ? 32.040 -16.314 -32.945 1.00 80.12 136 LEU A CA 1
ATOM 1128 C C . LEU A 1 136 ? 31.201 -15.626 -31.870 1.00 80.12 136 LEU A C 1
ATOM 1130 O O . LEU A 1 136 ? 31.664 -14.649 -31.280 1.00 80.12 136 LEU A O 1
ATOM 1134 N N . VAL A 1 137 ? 29.970 -16.094 -31.644 1.00 70.88 137 VAL A N 1
ATOM 1135 C CA . VAL A 1 137 ? 29.094 -15.557 -30.612 1.00 70.88 137 VAL A CA 1
ATOM 1136 C C . VAL A 1 137 ? 29.537 -16.168 -29.283 1.00 70.88 137 VAL A C 1
ATOM 1138 O O . VAL A 1 137 ? 29.439 -17.382 -29.103 1.00 70.88 137 VAL A O 1
ATOM 1141 N N . PRO A 1 138 ? 30.058 -15.363 -28.346 1.00 69.69 138 PRO A N 1
ATOM 1142 C CA . PRO A 1 138 ? 30.387 -15.867 -27.025 1.00 69.69 138 PRO A CA 1
ATOM 1143 C C . PRO A 1 138 ? 29.131 -16.433 -26.343 1.00 69.69 138 PRO A C 1
ATOM 1145 O O . PRO A 1 138 ? 28.040 -15.912 -26.586 1.00 69.69 138 PRO A O 1
ATOM 1148 N N . PRO A 1 139 ? 29.269 -17.472 -25.499 1.00 73.62 139 PRO A N 1
ATOM 1149 C CA . PRO A 1 139 ? 28.147 -18.145 -24.844 1.00 73.62 139 PRO A CA 1
ATOM 1150 C C . PRO A 1 139 ? 27.271 -17.128 -24.109 1.00 73.62 139 PRO A C 1
ATOM 1152 O O . PRO A 1 139 ? 27.656 -16.555 -23.089 1.00 73.62 139 PRO A O 1
ATOM 1155 N N . VAL A 1 140 ? 26.091 -16.853 -24.666 1.00 68.00 140 VAL A N 1
ATOM 1156 C CA . VAL A 1 140 ? 25.235 -15.752 -24.204 1.00 68.00 140 VAL A CA 1
ATOM 1157 C C . VAL A 1 140 ? 24.656 -16.058 -22.820 1.00 68.00 140 VAL A C 1
ATOM 1159 O O . VAL A 1 140 ? 24.416 -15.158 -22.011 1.00 68.00 140 VAL A O 1
ATOM 1162 N N . GLU A 1 141 ? 24.513 -17.345 -22.519 1.00 69.06 141 GLU A N 1
ATOM 1163 C CA . GLU A 1 141 ? 24.159 -17.907 -21.220 1.00 69.06 141 GLU A CA 1
ATOM 1164 C C . GLU A 1 141 ? 25.122 -17.463 -20.107 1.00 69.06 141 GLU A C 1
ATOM 1166 O O . GLU A 1 141 ? 24.682 -17.185 -18.984 1.00 69.06 141 GLU A O 1
ATOM 1171 N N . ASP A 1 142 ? 26.411 -17.306 -20.416 1.00 72.56 142 ASP A N 1
ATOM 1172 C CA . ASP A 1 142 ? 27.410 -16.864 -19.440 1.00 72.56 142 ASP A CA 1
ATOM 1173 C C . ASP A 1 142 ? 27.208 -15.385 -19.082 1.00 72.56 142 ASP A C 1
ATOM 1175 O O . ASP A 1 142 ? 27.327 -15.002 -17.915 1.00 72.56 142 ASP A O 1
ATOM 1179 N N . TYR A 1 143 ? 26.801 -14.547 -20.047 1.00 74.62 143 TYR A N 1
ATOM 1180 C CA . TYR A 1 143 ? 26.458 -13.146 -19.768 1.00 74.62 143 TYR A CA 1
ATOM 1181 C C . TYR A 1 143 ? 25.206 -13.019 -18.917 1.00 74.62 143 TYR A C 1
ATOM 1183 O O . TYR A 1 143 ? 25.169 -12.179 -18.018 1.00 74.62 143 TYR A O 1
ATOM 1191 N N . LYS A 1 144 ? 24.189 -13.850 -19.168 1.00 78.19 144 LYS A N 1
ATOM 1192 C CA . LYS A 1 144 ? 22.983 -13.870 -18.336 1.00 78.19 144 LYS A CA 1
ATOM 1193 C C . LYS A 1 144 ? 23.348 -14.167 -16.882 1.00 78.19 144 LYS A C 1
ATOM 1195 O O . LYS A 1 144 ? 22.962 -13.410 -15.994 1.00 78.19 144 LYS A O 1
ATOM 1200 N N . THR A 1 145 ? 24.150 -15.206 -16.664 1.00 79.31 145 THR A N 1
ATOM 1201 C CA . THR A 1 145 ? 24.601 -15.614 -15.329 1.00 79.31 145 THR A CA 1
ATOM 1202 C C . THR A 1 145 ? 25.407 -14.505 -14.647 1.00 79.31 145 THR A C 1
ATOM 1204 O O . THR A 1 145 ? 25.136 -14.158 -13.499 1.00 79.31 145 THR A O 1
ATOM 1207 N N . ALA A 1 146 ? 26.335 -13.869 -15.370 1.00 80.31 146 ALA A N 1
ATOM 1208 C CA . ALA A 1 146 ? 27.133 -12.762 -14.846 1.00 80.31 146 ALA A CA 1
ATOM 1209 C C . ALA A 1 146 ? 26.286 -11.524 -14.485 1.00 80.31 146 ALA A C 1
ATOM 1211 O O . ALA A 1 146 ? 26.539 -10.869 -13.471 1.00 80.31 146 ALA A O 1
ATOM 1212 N N . ILE A 1 147 ? 25.265 -11.201 -15.289 1.00 82.94 147 ILE A N 1
ATOM 1213 C CA . ILE A 1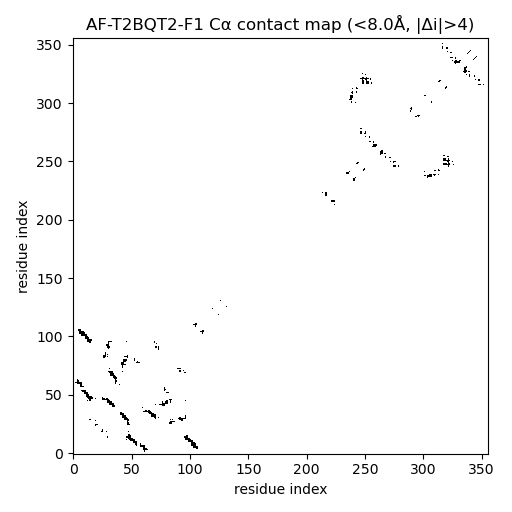 147 ? 24.331 -10.096 -15.019 1.00 82.94 147 ILE A CA 1
ATOM 1214 C C . ILE A 1 147 ? 23.472 -10.408 -13.789 1.00 82.94 147 ILE A C 1
ATOM 1216 O O . ILE A 1 147 ? 23.290 -9.543 -12.931 1.00 82.94 147 ILE A O 1
ATOM 1220 N N . GLU A 1 148 ? 22.951 -11.630 -13.685 1.00 85.00 148 GLU A N 1
ATOM 1221 C CA . GLU A 1 148 ? 22.147 -12.070 -12.543 1.00 85.00 148 GLU A CA 1
ATOM 1222 C C . GLU A 1 148 ? 22.962 -12.055 -11.243 1.00 85.00 148 GLU A C 1
ATOM 1224 O O . GLU A 1 148 ? 22.498 -11.516 -10.237 1.00 85.00 148 GLU A O 1
ATOM 1229 N N . GLU A 1 149 ? 24.203 -12.546 -11.266 1.00 87.56 149 GLU A N 1
ATOM 1230 C CA . GLU A 1 149 ? 25.115 -12.515 -10.118 1.00 87.56 149 GLU A CA 1
ATOM 1231 C C . GLU A 1 149 ? 25.474 -11.077 -9.707 1.00 87.56 149 GLU A C 1
ATOM 1233 O O . GLU A 1 149 ? 25.480 -10.740 -8.516 1.00 87.56 149 GLU A O 1
ATOM 1238 N N . TYR A 1 150 ? 25.730 -10.199 -10.683 1.00 89.12 150 TYR A N 1
ATOM 1239 C CA . TYR A 1 150 ? 25.966 -8.778 -10.433 1.00 89.12 150 TYR A CA 1
ATOM 1240 C C . TYR A 1 150 ? 24.748 -8.107 -9.787 1.00 89.12 150 TYR A C 1
ATOM 1242 O O . TYR A 1 150 ? 24.891 -7.418 -8.774 1.00 89.12 150 TYR A O 1
ATOM 1250 N N . ASN A 1 151 ? 23.548 -8.329 -10.329 1.00 88.06 151 ASN A N 1
ATOM 1251 C CA . ASN A 1 151 ? 22.313 -7.771 -9.780 1.00 88.06 151 ASN A CA 1
ATOM 1252 C C . ASN A 1 151 ? 22.054 -8.293 -8.364 1.00 88.06 151 ASN A C 1
ATOM 1254 O O . ASN A 1 151 ? 21.824 -7.494 -7.460 1.00 88.06 151 ASN A O 1
ATOM 1258 N N . PHE A 1 152 ? 22.224 -9.595 -8.125 1.00 91.44 152 PHE A N 1
ATOM 1259 C CA . PHE A 1 152 ? 22.077 -10.191 -6.797 1.00 91.44 152 PHE A CA 1
ATOM 1260 C C . PHE A 1 152 ? 22.977 -9.523 -5.745 1.00 91.44 152 PHE A C 1
ATOM 1262 O O . PHE A 1 152 ? 22.551 -9.288 -4.613 1.00 91.44 152 PHE A O 1
ATOM 1269 N N . ARG A 1 153 ? 24.215 -9.166 -6.112 1.00 88.94 153 ARG A N 1
ATOM 1270 C CA . ARG A 1 153 ? 25.148 -8.460 -5.218 1.00 88.94 153 ARG A CA 1
ATOM 1271 C C . ARG A 1 153 ? 24.802 -6.985 -5.036 1.00 88.94 153 ARG A C 1
ATOM 1273 O O . ARG A 1 153 ? 24.950 -6.450 -3.938 1.00 88.94 153 ARG A O 1
ATOM 1280 N N . MET A 1 154 ? 24.376 -6.316 -6.102 1.00 88.56 154 MET A N 1
ATOM 1281 C CA . MET A 1 154 ? 24.221 -4.860 -6.118 1.00 88.56 154 MET A CA 1
ATOM 1282 C C . MET A 1 154 ? 22.843 -4.389 -5.665 1.00 88.56 154 MET A C 1
ATOM 1284 O O . MET A 1 154 ? 22.727 -3.290 -5.125 1.00 88.56 154 MET A O 1
ATOM 1288 N N . ASP A 1 155 ? 21.798 -5.188 -5.850 1.00 87.88 155 ASP A N 1
ATOM 1289 C CA . ASP A 1 155 ? 20.433 -4.802 -5.504 1.00 87.88 155 ASP A CA 1
ATOM 1290 C C . ASP A 1 155 ? 20.252 -4.534 -4.004 1.00 87.88 155 ASP A C 1
ATOM 1292 O O . ASP A 1 155 ? 19.708 -3.479 -3.670 1.00 87.88 155 ASP A O 1
ATOM 1296 N N . PRO A 1 156 ? 20.787 -5.349 -3.071 1.00 89.31 156 PRO A N 1
ATOM 1297 C CA . PRO A 1 156 ? 20.772 -5.006 -1.652 1.00 89.31 156 PRO A CA 1
ATOM 1298 C C . PRO A 1 156 ? 21.428 -3.649 -1.372 1.00 89.31 156 PRO A C 1
ATOM 1300 O O . PRO A 1 156 ? 20.871 -2.837 -0.637 1.00 89.31 156 PRO A O 1
ATOM 1303 N N . VAL A 1 157 ? 22.566 -3.357 -2.011 1.00 90.19 157 VAL A N 1
ATOM 1304 C CA . VAL A 1 157 ? 23.297 -2.088 -1.846 1.00 90.19 157 VAL A CA 1
ATOM 1305 C C . VAL A 1 157 ? 22.468 -0.904 -2.347 1.00 90.19 157 VAL A C 1
ATOM 1307 O O . VAL A 1 157 ? 22.364 0.111 -1.657 1.00 90.19 157 VAL A O 1
ATOM 1310 N N . LYS A 1 158 ? 21.824 -1.042 -3.513 1.00 88.62 158 LYS A N 1
ATOM 1311 C CA . LYS A 1 158 ? 20.921 -0.025 -4.078 1.00 88.62 158 LYS A CA 1
ATOM 1312 C C . LYS A 1 158 ? 19.683 0.202 -3.202 1.00 88.62 158 LYS A C 1
ATOM 1314 O O . LYS A 1 158 ? 19.153 1.311 -3.174 1.00 88.62 158 LYS A O 1
ATOM 1319 N N . LEU A 1 159 ? 19.223 -0.826 -2.487 1.00 91.62 159 LEU A N 1
ATOM 1320 C CA . LEU A 1 159 ? 18.015 -0.781 -1.658 1.00 91.62 159 LEU A CA 1
ATOM 1321 C C . LEU A 1 159 ? 18.250 -0.221 -0.245 1.00 91.62 159 LEU A C 1
ATOM 1323 O O . LEU A 1 159 ? 17.309 0.305 0.351 1.00 91.62 159 LEU A O 1
ATOM 1327 N N . VAL A 1 160 ? 19.476 -0.267 0.289 1.00 93.19 160 VAL A N 1
ATOM 1328 C CA . VAL A 1 160 ? 19.808 0.232 1.642 1.00 93.19 160 VAL A CA 1
ATOM 1329 C C . VAL A 1 160 ? 19.327 1.674 1.906 1.00 93.19 160 VAL A C 1
ATOM 1331 O O . VAL A 1 160 ? 18.704 1.905 2.948 1.00 93.19 160 VAL A O 1
ATOM 1334 N N . PRO A 1 161 ? 19.535 2.662 1.009 1.00 93.44 161 PRO A N 1
ATOM 1335 C CA . PRO A 1 161 ? 19.065 4.031 1.236 1.00 93.44 161 PRO A CA 1
ATOM 1336 C C . PRO A 1 161 ? 17.538 4.136 1.339 1.00 93.44 161 PRO A C 1
ATOM 1338 O O . PRO A 1 161 ? 17.026 4.884 2.173 1.00 93.44 161 PRO A O 1
ATOM 1341 N N . LEU A 1 162 ? 16.811 3.372 0.519 1.00 92.62 162 LEU A N 1
ATOM 1342 C CA . LEU A 1 162 ? 15.347 3.320 0.529 1.00 92.62 162 LEU A CA 1
ATOM 1343 C C . LEU A 1 162 ? 14.834 2.672 1.818 1.00 92.62 162 LEU A C 1
ATOM 1345 O O . LEU A 1 162 ? 13.938 3.209 2.462 1.00 92.62 162 LEU A O 1
ATOM 1349 N N . GLN A 1 163 ? 15.451 1.571 2.251 1.00 92.31 163 GLN A N 1
ATOM 1350 C CA . GLN A 1 163 ? 15.115 0.910 3.515 1.00 92.31 163 GLN A CA 1
ATOM 1351 C C . GLN A 1 163 ? 15.359 1.819 4.725 1.00 92.31 163 GLN A C 1
ATOM 1353 O O . GLN A 1 163 ? 14.549 1.844 5.652 1.00 92.31 163 GLN A O 1
ATOM 1358 N N . LYS A 1 164 ? 16.438 2.614 4.707 1.00 94.56 164 LYS A N 1
ATOM 1359 C CA . LYS A 1 164 ? 16.706 3.612 5.751 1.00 94.56 164 LYS A CA 1
ATOM 1360 C C . LYS A 1 164 ? 15.599 4.668 5.813 1.00 94.56 164 LYS A C 1
ATOM 1362 O O . LYS A 1 164 ? 15.099 4.941 6.900 1.00 94.56 164 LYS A O 1
ATOM 1367 N N . GLN A 1 165 ? 15.183 5.203 4.664 1.00 94.38 165 GLN A N 1
ATOM 1368 C CA . GLN A 1 165 ? 14.087 6.177 4.590 1.00 94.38 165 GLN A CA 1
ATOM 1369 C C . GLN A 1 165 ? 12.751 5.591 5.064 1.00 94.38 165 GLN A C 1
ATOM 1371 O O . GLN A 1 165 ? 12.005 6.272 5.764 1.00 94.38 165 GLN A O 1
ATOM 1376 N N . ILE A 1 166 ? 12.451 4.336 4.711 1.00 95.06 166 ILE A N 1
ATOM 1377 C CA . ILE A 1 166 ? 11.245 3.636 5.177 1.00 95.06 166 ILE A CA 1
ATOM 1378 C C . ILE A 1 166 ? 11.264 3.524 6.702 1.00 95.06 166 ILE A C 1
ATOM 1380 O O . ILE A 1 166 ? 10.326 3.970 7.353 1.00 95.06 166 ILE A O 1
ATOM 1384 N N . LYS A 1 167 ? 12.369 3.043 7.280 1.00 95.69 167 LYS A N 1
ATOM 1385 C CA . LYS A 1 167 ? 12.514 2.905 8.736 1.00 95.69 167 LYS A CA 1
ATOM 1386 C C . LYS A 1 167 ? 12.350 4.238 9.473 1.00 95.69 167 LYS A C 1
ATOM 1388 O O . LYS A 1 167 ? 11.757 4.294 10.546 1.00 95.69 167 LYS A O 1
ATOM 1393 N N . GLU A 1 168 ? 12.875 5.318 8.905 1.00 95.50 168 GLU A N 1
ATOM 1394 C CA . GLU A 1 168 ? 12.755 6.662 9.470 1.00 95.50 168 GLU A CA 1
ATOM 1395 C C . GLU A 1 168 ? 11.302 7.164 9.429 1.00 95.50 168 GLU A C 1
ATOM 1397 O O . GLU A 1 168 ? 10.793 7.677 10.427 1.00 95.50 168 GLU A O 1
ATOM 1402 N N . LYS A 1 169 ? 10.594 6.930 8.317 1.00 94.50 169 LYS A N 1
ATOM 1403 C CA . LYS A 1 169 ? 9.158 7.224 8.195 1.00 94.50 169 LYS A CA 1
ATOM 1404 C C . LYS A 1 169 ? 8.309 6.384 9.147 1.00 94.50 169 LYS A C 1
ATOM 1406 O O . LYS A 1 169 ? 7.405 6.937 9.768 1.00 94.50 169 LYS A O 1
ATOM 1411 N N . ASP A 1 170 ? 8.614 5.101 9.313 1.00 95.88 170 ASP A N 1
ATOM 1412 C CA . ASP A 1 170 ? 7.903 4.213 10.239 1.00 95.88 170 ASP A CA 1
ATOM 1413 C C . ASP A 1 170 ? 8.046 4.683 11.691 1.00 95.88 170 ASP A C 1
ATOM 1415 O O . ASP A 1 170 ? 7.064 4.716 12.434 1.00 95.88 170 ASP A O 1
ATOM 1419 N N . ASN A 1 171 ? 9.242 5.137 12.081 1.00 95.06 171 ASN A N 1
ATOM 1420 C CA . ASN A 1 171 ? 9.464 5.738 13.396 1.00 95.06 171 ASN A CA 1
ATOM 1421 C C . ASN A 1 171 ? 8.610 6.999 13.591 1.00 95.06 171 ASN A C 1
ATOM 1423 O O . ASN A 1 171 ? 7.956 7.140 14.622 1.00 95.06 171 ASN A O 1
ATOM 1427 N N . ILE A 1 172 ? 8.566 7.893 12.596 1.00 96.12 172 ILE A N 1
ATOM 1428 C CA . ILE A 1 172 ? 7.735 9.108 12.649 1.00 96.12 172 ILE A CA 1
ATOM 1429 C C . ILE A 1 172 ? 6.250 8.745 12.777 1.00 96.12 172 ILE A C 1
ATOM 1431 O O . ILE A 1 172 ? 5.546 9.307 13.616 1.00 96.12 172 ILE A O 1
ATOM 1435 N N . ILE A 1 173 ? 5.771 7.783 11.984 1.00 96.12 173 ILE A N 1
ATOM 1436 C CA . ILE A 1 173 ? 4.385 7.301 12.036 1.00 96.12 173 ILE A CA 1
ATOM 1437 C C . ILE A 1 173 ? 4.066 6.717 13.417 1.00 96.12 173 ILE A C 1
ATOM 1439 O O . ILE A 1 173 ? 2.997 6.990 13.966 1.00 96.12 173 ILE A O 1
ATOM 1443 N N . SER A 1 174 ? 4.985 5.946 14.004 1.00 95.25 174 SER A N 1
ATOM 1444 C CA . SER A 1 174 ? 4.830 5.401 15.354 1.00 95.25 174 SER A CA 1
ATOM 1445 C C . SER A 1 174 ? 4.679 6.511 16.398 1.00 95.25 174 SER A C 1
ATOM 1447 O O . SER A 1 174 ? 3.740 6.475 17.195 1.00 95.25 174 SER A O 1
ATOM 1449 N N . THR A 1 175 ? 5.545 7.527 16.359 1.00 96.25 175 THR A N 1
ATOM 1450 C CA . THR A 1 175 ? 5.491 8.673 17.281 1.00 96.25 175 THR A CA 1
ATOM 1451 C C . THR A 1 175 ? 4.183 9.451 17.141 1.00 96.25 175 THR A C 1
ATOM 1453 O O . THR A 1 175 ? 3.492 9.679 18.133 1.00 96.25 175 THR A O 1
ATOM 1456 N N . LEU A 1 176 ? 3.777 9.778 15.910 1.00 95.31 176 LEU A N 1
ATOM 1457 C CA . LEU A 1 176 ? 2.524 10.494 15.643 1.00 95.31 176 LEU A CA 1
ATOM 1458 C C . LEU A 1 176 ? 1.294 9.707 16.113 1.00 95.31 176 LEU A C 1
ATOM 1460 O O . LEU A 1 176 ? 0.345 10.282 16.649 1.00 95.31 176 LEU A O 1
ATOM 1464 N N . ASN A 1 177 ? 1.296 8.383 15.944 1.00 94.44 177 ASN A N 1
ATOM 1465 C CA . ASN A 1 177 ? 0.216 7.539 16.446 1.00 94.44 177 ASN A CA 1
ATOM 1466 C C . ASN A 1 177 ? 0.159 7.547 17.977 1.00 94.44 177 ASN A C 1
ATOM 1468 O O . ASN A 1 177 ? -0.932 7.621 18.547 1.00 94.44 177 ASN A O 1
ATOM 1472 N N . GLN A 1 178 ? 1.309 7.514 18.652 1.00 94.81 178 GLN A N 1
ATOM 1473 C CA . GLN A 1 178 ? 1.363 7.604 20.108 1.00 94.81 178 GLN A CA 1
ATOM 1474 C C . GLN A 1 178 ? 0.811 8.949 20.603 1.00 94.81 178 GLN A C 1
ATOM 1476 O O . GLN A 1 178 ? -0.072 8.959 21.462 1.00 94.81 178 GLN A O 1
ATOM 1481 N N . GLU A 1 179 ? 1.236 10.068 20.011 1.00 95.06 179 GLU A N 1
ATOM 1482 C CA . GLU A 1 179 ? 0.718 11.408 20.328 1.00 95.06 179 GLU A CA 1
ATOM 1483 C C . GLU A 1 179 ? -0.791 11.516 20.101 1.00 95.06 179 GLU A C 1
ATOM 1485 O O . GLU A 1 179 ? -1.524 11.961 20.986 1.00 95.06 179 GLU A O 1
ATOM 1490 N N . LYS A 1 180 ? -1.285 11.032 18.956 1.00 94.06 180 LYS A N 1
ATOM 1491 C CA . LYS A 1 180 ? -2.722 10.989 18.656 1.00 94.06 180 LYS A CA 1
ATOM 1492 C C . LYS A 1 180 ? -3.496 10.220 19.724 1.00 94.06 180 LYS A C 1
ATOM 1494 O O . LYS A 1 180 ? -4.583 10.640 20.117 1.00 94.06 180 LYS A O 1
ATOM 1499 N N . THR A 1 181 ? -2.947 9.107 20.204 1.00 91.81 181 THR A N 1
ATOM 1500 C CA . THR A 1 181 ? -3.585 8.292 21.245 1.00 91.81 181 THR A CA 1
ATOM 1501 C C . THR A 1 181 ? -3.643 9.050 22.574 1.00 91.81 181 THR A C 1
ATOM 1503 O O . THR A 1 181 ? -4.683 9.052 23.235 1.00 91.81 181 THR A O 1
ATOM 1506 N N . THR A 1 182 ? -2.567 9.751 22.941 1.00 93.06 182 THR A N 1
ATOM 1507 C CA . THR A 1 182 ? -2.510 10.610 24.135 1.00 93.06 182 THR A CA 1
ATOM 1508 C C . THR A 1 182 ? -3.532 11.743 24.061 1.00 93.06 182 THR A C 1
ATOM 1510 O O . THR A 1 182 ? -4.345 11.887 24.974 1.00 93.06 182 THR A O 1
ATOM 1513 N N . LEU A 1 183 ? -3.572 12.478 22.946 1.00 92.56 183 LEU A N 1
ATOM 1514 C CA . LEU A 1 183 ? -4.531 13.563 22.724 1.00 92.56 183 LEU A CA 1
ATOM 1515 C C . LEU A 1 183 ? -5.977 13.061 22.741 1.00 92.56 183 LEU A C 1
ATOM 1517 O O . LEU A 1 183 ? -6.848 13.696 23.330 1.00 92.56 183 LEU A O 1
ATOM 1521 N N . GLN A 1 184 ? -6.249 11.896 22.148 1.00 88.31 184 GLN A N 1
ATOM 1522 C CA . GLN A 1 184 ? -7.580 11.292 22.177 1.00 88.31 184 GLN A CA 1
ATOM 1523 C C . GLN A 1 184 ? -8.004 10.932 23.610 1.00 88.31 184 GLN A C 1
ATOM 1525 O O . GLN A 1 184 ? -9.159 11.144 23.985 1.00 88.31 184 GLN A O 1
ATOM 1530 N N . ASN A 1 185 ? -7.082 10.412 24.422 1.00 87.19 185 ASN A N 1
ATOM 1531 C CA . ASN A 1 185 ? -7.339 10.097 25.827 1.00 87.19 185 ASN A CA 1
ATOM 1532 C C . ASN A 1 185 ? -7.596 11.360 26.656 1.00 87.19 185 ASN A C 1
ATOM 1534 O O . ASN A 1 185 ? -8.533 11.381 27.459 1.00 87.19 185 ASN A O 1
ATOM 1538 N N . GLU A 1 186 ? -6.824 12.425 26.435 1.00 89.25 186 GLU A N 1
ATOM 1539 C CA . GLU A 1 186 ? -7.071 13.723 27.063 1.00 89.25 186 GLU A CA 1
ATOM 1540 C C . GLU A 1 186 ? -8.427 14.293 26.653 1.00 89.25 186 GLU A C 1
ATOM 1542 O O . GLU A 1 186 ? -9.218 14.649 27.532 1.00 89.25 186 GLU A O 1
ATOM 1547 N N . LEU A 1 187 ? -8.744 14.288 25.354 1.00 85.31 187 LEU A N 1
ATOM 1548 C CA . LEU A 1 187 ? -10.017 14.755 24.807 1.00 85.31 187 LEU A CA 1
ATOM 1549 C C . LEU A 1 187 ? -11.207 14.033 25.455 1.00 85.31 187 LEU A C 1
ATOM 1551 O O . LEU A 1 187 ? -12.156 14.666 25.917 1.00 85.31 187 LEU A O 1
ATOM 1555 N N . ASN A 1 188 ? -11.117 12.708 25.573 1.00 83.44 188 ASN A N 1
ATOM 1556 C CA . ASN A 1 188 ? -12.136 11.877 26.214 1.00 83.44 188 ASN A CA 1
ATOM 1557 C C . ASN A 1 188 ? -12.259 12.134 27.729 1.00 83.44 188 ASN A C 1
ATOM 1559 O O . ASN A 1 188 ? -13.302 11.850 28.321 1.00 83.44 188 ASN A O 1
ATOM 1563 N N . SER A 1 189 ? -11.219 12.676 28.373 1.00 81.88 189 SER A N 1
ATOM 1564 C CA . SER A 1 189 ? -11.229 13.005 29.803 1.00 81.88 189 SER A CA 1
ATOM 1565 C C . SER A 1 189 ? -11.925 14.336 30.122 1.00 81.88 189 SER A C 1
ATOM 1567 O O . SER A 1 189 ? -12.415 14.510 31.242 1.00 81.88 189 SER A O 1
ATOM 1569 N N . PHE A 1 190 ? -12.021 15.265 29.159 1.00 81.94 190 PHE A N 1
ATOM 1570 C CA . PHE A 1 190 ? -12.622 16.589 29.376 1.00 81.94 190 PHE A CA 1
ATOM 1571 C C . PHE A 1 190 ? -14.092 16.542 29.823 1.00 81.94 190 PHE A C 1
ATOM 1573 O O . PHE A 1 190 ? -14.411 17.210 30.810 1.00 81.94 190 PHE A O 1
ATOM 1580 N N . PRO A 1 191 ? -14.992 15.750 29.201 1.00 83.19 191 PRO A N 1
ATOM 1581 C CA . PRO A 1 191 ? -16.380 15.645 29.655 1.00 83.19 191 PRO A CA 1
ATOM 1582 C C . PRO A 1 191 ? -16.489 15.157 31.104 1.00 83.19 191 PRO A C 1
ATOM 1584 O O . PRO A 1 191 ? -17.291 15.677 31.876 1.00 83.19 191 PRO A O 1
ATOM 1587 N N . ILE A 1 192 ? -15.634 14.205 31.497 1.00 77.81 192 ILE A N 1
ATOM 1588 C CA . ILE A 1 192 ? -15.604 13.647 32.855 1.00 77.81 192 ILE A CA 1
ATOM 1589 C C . ILE A 1 192 ? -15.107 14.697 33.854 1.00 77.81 192 ILE A C 1
ATOM 1591 O O . ILE A 1 192 ? -15.693 14.849 34.926 1.00 77.81 192 ILE A O 1
ATOM 1595 N N . LYS A 1 193 ? -14.048 15.446 33.514 1.00 81.50 193 LYS A N 1
ATOM 1596 C CA . LYS A 1 193 ? -13.548 16.550 34.350 1.00 81.50 193 LYS A CA 1
ATOM 1597 C C . LYS A 1 193 ? -14.618 17.627 34.539 1.00 81.50 193 LYS A C 1
ATOM 1599 O O . LYS A 1 193 ? -14.844 18.046 35.670 1.00 81.50 193 LYS A O 1
ATOM 1604 N N . LYS A 1 194 ? -15.318 18.014 33.467 1.00 84.44 194 LYS A N 1
ATOM 1605 C CA . LYS A 1 194 ? -16.413 18.993 33.521 1.00 84.44 194 LYS A CA 1
ATOM 1606 C C . LYS A 1 194 ? -17.564 18.519 34.414 1.00 84.44 194 LYS A C 1
ATOM 1608 O O . LYS A 1 194 ? -17.964 19.254 35.307 1.00 84.44 194 LYS A O 1
ATOM 1613 N N . GLN A 1 195 ? -18.031 17.279 34.241 1.00 77.50 195 GLN A N 1
ATOM 1614 C CA . GLN A 1 195 ? -19.083 16.707 35.092 1.00 77.50 195 GLN A CA 1
ATOM 1615 C C . GLN A 1 195 ? -18.676 16.659 36.571 1.00 77.50 195 GLN A C 1
ATOM 1617 O O . GLN A 1 195 ? -19.489 16.952 37.440 1.00 77.50 195 GLN A O 1
ATOM 1622 N N . ARG A 1 196 ? -17.414 16.328 36.880 1.00 79.56 196 ARG A N 1
ATOM 1623 C CA . ARG A 1 196 ? -16.911 16.344 38.265 1.00 79.56 196 ARG A CA 1
ATOM 1624 C C . ARG A 1 196 ? -16.911 17.745 38.874 1.00 79.56 196 ARG A C 1
ATOM 1626 O O . ARG A 1 196 ? -17.271 17.885 40.037 1.00 79.56 196 ARG A O 1
ATOM 1633 N N . LEU A 1 197 ? -16.517 18.755 38.102 1.00 87.31 197 LEU A N 1
ATOM 1634 C CA . LEU A 1 197 ? -16.545 20.155 38.533 1.00 87.31 197 LEU A CA 1
ATOM 1635 C C . LEU A 1 197 ? -17.982 20.640 38.775 1.00 87.31 197 LEU A C 1
ATOM 1637 O O . LEU A 1 197 ? -18.246 21.258 39.801 1.00 87.31 197 LEU A O 1
ATOM 1641 N N . GLU A 1 198 ? -18.920 20.308 37.883 1.00 86.75 198 GLU A N 1
ATOM 1642 C CA . GLU A 1 198 ? -20.345 20.627 38.063 1.00 86.75 198 GLU A CA 1
ATOM 1643 C C . GLU A 1 198 ? -20.930 19.962 39.318 1.00 86.75 198 GLU A C 1
ATOM 1645 O O . GLU A 1 198 ? -21.624 20.619 40.092 1.00 86.75 198 GLU A O 1
ATOM 1650 N N . LEU A 1 199 ? -20.605 18.688 39.571 1.00 82.00 199 LEU A N 1
ATOM 1651 C CA . LEU A 1 199 ? -21.024 17.987 40.788 1.00 82.00 199 LEU A CA 1
ATOM 1652 C C . LEU A 1 199 ? -20.436 18.617 42.056 1.00 82.00 199 LEU A C 1
ATOM 1654 O O . LEU A 1 199 ? -21.168 18.822 43.020 1.00 82.00 199 LEU A O 1
ATOM 1658 N N . ALA A 1 200 ? -19.147 18.968 42.049 1.00 84.62 200 ALA A N 1
ATOM 1659 C CA . ALA A 1 200 ? -18.504 19.620 43.188 1.00 84.62 200 ALA A CA 1
ATOM 1660 C C . ALA A 1 200 ? -19.137 20.989 43.502 1.00 84.62 200 ALA A C 1
ATOM 1662 O O . ALA A 1 200 ? -19.355 21.311 44.669 1.00 84.62 200 ALA A O 1
ATOM 1663 N N . ASN A 1 201 ? -19.493 21.768 42.474 1.00 87.94 201 ASN A N 1
ATOM 1664 C CA . ASN A 1 201 ? -20.214 23.031 42.652 1.00 87.94 201 ASN A CA 1
ATOM 1665 C C . ASN A 1 201 ? -21.612 22.806 43.256 1.00 87.94 201 ASN A C 1
ATOM 1667 O O . ASN A 1 201 ? -21.982 23.483 44.212 1.00 87.94 201 ASN A O 1
ATOM 1671 N N . LEU A 1 202 ? -22.367 21.817 42.761 1.00 87.62 202 LEU A N 1
ATOM 1672 C CA . LEU A 1 202 ? -23.687 21.468 43.306 1.00 87.62 202 LEU A CA 1
ATOM 1673 C C . LEU A 1 202 ? -23.620 20.996 44.768 1.00 87.62 202 LEU A C 1
ATOM 1675 O O . LEU A 1 202 ? -24.508 21.314 45.562 1.00 87.62 202 LEU A O 1
ATOM 1679 N N . GLU A 1 203 ? -22.580 20.246 45.142 1.00 85.19 203 GLU A N 1
ATOM 1680 C CA . GLU A 1 203 ? -22.343 19.838 46.530 1.00 85.19 203 GLU A CA 1
ATOM 1681 C C . GLU A 1 203 ? -22.073 21.043 47.437 1.00 85.19 203 GLU A C 1
ATOM 1683 O O . GLU A 1 203 ? -22.636 21.122 48.533 1.00 85.19 203 GLU A O 1
ATOM 1688 N N . GLN A 1 204 ? -21.266 22.006 46.979 1.00 83.75 204 GLN A N 1
ATOM 1689 C CA . GLN A 1 204 ? -21.024 23.245 47.718 1.00 83.75 204 GLN A CA 1
ATOM 1690 C C . GLN A 1 204 ? -22.312 24.058 47.900 1.00 83.75 204 GLN A C 1
ATOM 1692 O O . GLN A 1 204 ? -22.610 24.469 49.023 1.00 83.75 204 GLN A O 1
ATOM 1697 N N . ASP A 1 205 ? -23.130 24.201 46.854 1.00 90.25 205 ASP A N 1
ATOM 1698 C CA . ASP A 1 205 ? -24.432 24.876 46.933 1.00 90.25 205 ASP A CA 1
ATOM 1699 C C . ASP A 1 205 ? -25.373 24.206 47.945 1.00 90.25 205 ASP A C 1
ATOM 1701 O O . ASP A 1 205 ? -26.060 24.875 48.724 1.00 90.25 205 ASP A O 1
ATOM 1705 N N . LEU A 1 206 ? -25.398 22.871 47.972 1.00 85.44 206 LEU A N 1
ATOM 1706 C CA . LEU A 1 206 ? -26.165 22.093 48.947 1.00 85.44 206 LEU A CA 1
ATOM 1707 C C . LEU A 1 206 ? -25.698 22.354 50.383 1.00 85.44 206 LEU A C 1
ATOM 1709 O O . LEU A 1 206 ? -26.528 22.501 51.287 1.00 85.44 206 LEU A O 1
ATOM 1713 N N . ILE A 1 207 ? -24.384 22.422 50.605 1.00 83.75 207 ILE A N 1
ATOM 1714 C CA . ILE A 1 207 ? -23.800 22.732 51.915 1.00 83.75 207 ILE A CA 1
ATOM 1715 C C . ILE A 1 207 ? -24.180 24.150 52.347 1.00 83.75 207 ILE A C 1
ATOM 1717 O O . ILE A 1 207 ? -24.616 24.332 53.488 1.00 83.75 207 ILE A O 1
ATOM 1721 N N . ILE A 1 208 ? -24.074 25.133 51.448 1.00 86.00 208 ILE A N 1
ATOM 1722 C CA . ILE A 1 208 ? -24.437 26.531 51.715 1.00 86.00 208 ILE A CA 1
ATOM 1723 C C . ILE A 1 208 ? -25.915 26.627 52.105 1.00 86.00 208 ILE A C 1
ATOM 1725 O O . ILE A 1 208 ? -26.224 27.105 53.198 1.00 86.00 208 ILE A O 1
ATOM 1729 N N . LYS A 1 209 ? -26.825 26.057 51.305 1.00 84.38 209 LYS A N 1
ATOM 1730 C CA . LYS A 1 209 ? -28.269 26.037 51.607 1.00 84.38 209 LYS A CA 1
ATOM 1731 C C . LYS A 1 209 ? -28.583 25.346 52.935 1.00 84.38 209 LYS A C 1
ATOM 1733 O O . LYS A 1 209 ? -29.463 25.778 53.679 1.00 84.38 209 LYS A O 1
ATOM 1738 N N . LYS A 1 210 ? -27.851 24.279 53.280 1.00 82.56 210 LYS A N 1
ATOM 1739 C CA . LYS A 1 210 ? -27.989 23.589 54.574 1.00 82.56 210 LYS A CA 1
ATOM 1740 C C . LYS A 1 210 ? -27.500 24.446 55.745 1.00 82.56 210 LYS A C 1
ATOM 1742 O O . LYS A 1 210 ? -28.025 24.332 56.852 1.00 82.56 210 LYS A O 1
ATOM 1747 N N . LEU A 1 211 ? -26.482 25.278 55.542 1.00 85.25 211 LEU A N 1
ATOM 1748 C CA . LEU A 1 211 ? -26.013 26.225 56.553 1.00 85.25 211 LEU A CA 1
ATOM 1749 C C . LEU A 1 211 ? -26.991 27.392 56.719 1.00 85.25 211 LEU A C 1
ATOM 1751 O O . LEU A 1 211 ? -27.248 27.801 57.850 1.00 85.25 211 LEU A O 1
ATOM 1755 N N . GLU A 1 212 ? -27.578 27.885 55.633 1.00 84.88 212 GLU A N 1
ATOM 1756 C CA . GLU A 1 212 ? -28.623 28.914 55.667 1.00 84.88 212 GLU A CA 1
ATOM 1757 C C . GLU A 1 212 ? -29.874 28.425 56.395 1.00 84.88 212 GLU A C 1
ATOM 1759 O O . GLU A 1 212 ? -30.355 29.099 57.305 1.00 84.88 212 GLU A O 1
ATOM 1764 N N . SER A 1 213 ? -30.346 27.212 56.094 1.00 76.50 213 SER A N 1
ATOM 1765 C CA . SER A 1 213 ? -31.488 26.623 56.800 1.00 76.50 213 SER A CA 1
ATOM 1766 C C . SER A 1 213 ? -31.196 26.392 58.285 1.00 76.50 213 SER A C 1
ATOM 1768 O O . SER A 1 213 ? -32.061 26.632 59.125 1.00 76.50 213 SER A O 1
ATOM 1770 N N . LYS A 1 214 ? -29.957 26.017 58.644 1.00 77.31 214 LYS A N 1
ATOM 1771 C CA . LYS A 1 214 ? -29.495 25.963 60.043 1.00 77.31 214 LYS A CA 1
ATOM 1772 C C . LYS A 1 214 ? -29.533 27.325 60.728 1.00 77.31 214 LYS A C 1
ATOM 1774 O O . LYS A 1 214 ? -29.986 27.407 61.870 1.00 77.31 214 LYS A O 1
ATOM 1779 N N . LYS A 1 215 ? -29.058 28.378 60.058 1.00 83.19 215 LYS A N 1
ATOM 1780 C CA . LYS A 1 215 ? -29.102 29.749 60.587 1.00 83.19 215 LYS A CA 1
ATOM 1781 C C . LYS A 1 215 ? -30.548 30.204 60.805 1.00 83.19 215 LYS A C 1
ATOM 1783 O O . LYS A 1 215 ? -30.852 30.708 61.882 1.00 83.19 215 LYS A O 1
ATOM 1788 N N . LEU A 1 216 ? -31.430 29.947 59.840 1.00 80.44 216 LEU A N 1
ATOM 1789 C CA . LEU A 1 216 ? -32.847 30.310 59.898 1.00 80.44 216 LEU A CA 1
ATOM 1790 C C . LEU A 1 216 ? -33.617 29.533 60.980 1.00 80.44 216 LEU A C 1
ATOM 1792 O O . LEU A 1 216 ? -34.382 30.113 61.745 1.00 80.44 216 LEU A O 1
ATOM 1796 N N . ALA A 1 217 ? -33.388 28.223 61.103 1.00 73.31 217 ALA A N 1
ATOM 1797 C CA . ALA A 1 217 ? -34.005 27.412 62.155 1.00 73.31 217 ALA A CA 1
ATOM 1798 C C . ALA A 1 217 ? -33.600 27.898 63.557 1.00 73.31 217 ALA A C 1
ATOM 1800 O O . ALA A 1 217 ? -34.434 27.957 64.461 1.00 73.31 217 ALA A O 1
ATOM 1801 N N . LYS A 1 218 ? -32.333 28.309 63.719 1.00 78.38 218 LYS A N 1
ATOM 1802 C CA . LYS A 1 218 ? -31.824 28.899 64.961 1.00 78.38 218 LYS A CA 1
ATOM 1803 C C . LYS A 1 218 ? -32.480 30.248 65.270 1.00 78.38 218 LYS A C 1
ATOM 1805 O O . LYS A 1 218 ? -32.820 30.477 66.425 1.00 78.38 218 LYS A O 1
ATOM 1810 N N . SER A 1 219 ? -32.681 31.120 64.276 1.00 77.88 219 SER A N 1
ATOM 1811 C CA . SER A 1 219 ? -33.337 32.421 64.487 1.00 77.88 219 SER A CA 1
ATOM 1812 C C . SER A 1 219 ? -34.832 32.305 64.795 1.00 77.88 219 SER A C 1
ATOM 1814 O O . SER A 1 219 ? -35.370 33.160 65.486 1.00 77.88 219 SER A O 1
ATOM 1816 N N . LEU A 1 220 ? -35.496 31.250 64.310 1.00 79.56 220 LEU A N 1
ATOM 1817 C CA . LEU A 1 220 ? -36.924 30.987 64.538 1.00 79.56 220 LEU A CA 1
ATOM 1818 C C . LEU A 1 220 ? -37.213 30.144 65.797 1.00 79.56 220 LEU A C 1
ATOM 1820 O O . LEU A 1 220 ? -38.373 29.877 66.094 1.00 79.56 220 LEU A O 1
ATOM 1824 N N . GLY A 1 221 ? -36.189 29.691 66.531 1.00 70.00 221 GLY A N 1
ATOM 1825 C CA . GLY A 1 221 ? -36.361 28.916 67.770 1.00 70.00 221 GLY A CA 1
ATOM 1826 C C . GLY A 1 221 ? -36.872 27.476 67.584 1.00 70.00 221 GLY A C 1
ATOM 1827 O O . GLY A 1 221 ? -37.317 26.853 68.547 1.00 70.00 221 GLY A O 1
ATOM 1828 N N . ILE A 1 222 ? -36.806 26.919 66.369 1.00 67.00 222 ILE A N 1
ATOM 1829 C CA . ILE A 1 222 ? -37.311 25.574 66.039 1.00 67.00 222 ILE A CA 1
ATOM 1830 C C . ILE A 1 222 ? -36.241 24.514 66.363 1.00 67.00 222 ILE A C 1
ATOM 1832 O O . ILE A 1 222 ? -35.107 24.594 65.887 1.00 67.00 222 ILE A O 1
ATOM 1836 N N . LYS A 1 223 ? -36.585 23.473 67.142 1.00 57.09 223 LYS A N 1
ATOM 1837 C CA . LYS A 1 223 ? -35.685 22.327 67.392 1.00 57.09 223 LYS A CA 1
ATOM 1838 C C . LYS A 1 223 ? -35.449 21.535 66.097 1.00 57.09 223 LYS A C 1
ATOM 1840 O O . LYS A 1 223 ? -36.376 21.018 65.479 1.00 57.09 223 LYS A O 1
ATOM 1845 N N . MET A 1 224 ? -34.177 21.384 65.731 1.00 50.66 224 MET A N 1
ATOM 1846 C CA . MET A 1 224 ? -33.708 20.838 64.448 1.00 50.66 224 MET A CA 1
ATOM 1847 C C . MET A 1 224 ? -34.058 19.361 64.177 1.00 50.66 224 MET A C 1
ATOM 1849 O O . MET A 1 224 ? -33.864 18.875 63.068 1.00 50.66 224 MET A O 1
ATOM 1853 N N . SER A 1 225 ? -34.589 18.639 65.166 1.00 50.19 225 SER A N 1
ATOM 1854 C CA . SER A 1 225 ? -35.025 17.243 65.038 1.00 50.19 225 SER A CA 1
ATOM 1855 C C . SER A 1 225 ? -36.293 17.059 64.192 1.00 50.19 225 SER A C 1
ATOM 1857 O O . SER A 1 225 ? -36.592 15.936 63.802 1.00 50.19 225 SER A O 1
ATOM 1859 N N . ILE A 1 226 ? -37.031 18.137 63.900 1.00 47.84 226 ILE A N 1
ATOM 1860 C CA . ILE A 1 226 ? -38.318 18.094 63.179 1.00 47.84 226 ILE A CA 1
ATOM 1861 C C . ILE A 1 226 ? -38.130 18.275 61.658 1.00 47.84 226 ILE A C 1
ATOM 1863 O O . ILE A 1 226 ? -38.953 17.820 60.869 1.00 47.84 226 ILE A O 1
ATOM 1867 N N . ILE A 1 227 ? -37.016 18.875 61.222 1.00 46.22 227 ILE A N 1
ATOM 1868 C CA . ILE A 1 227 ? -36.740 19.202 59.813 1.00 46.22 227 ILE A CA 1
ATOM 1869 C C . ILE A 1 227 ? -35.573 18.341 59.318 1.00 46.22 227 ILE A C 1
ATOM 1871 O O . ILE A 1 227 ? -34.512 18.838 58.950 1.00 46.22 227 ILE A O 1
ATOM 1875 N N . ASN A 1 228 ? -35.742 17.021 59.336 1.00 45.50 228 ASN A N 1
ATOM 1876 C CA . ASN A 1 228 ? -34.880 16.142 58.555 1.00 45.50 228 ASN A CA 1
ATOM 1877 C C . ASN A 1 228 ? -35.683 15.759 57.307 1.00 45.50 228 ASN A C 1
ATOM 1879 O O . ASN A 1 228 ? -36.484 14.822 57.373 1.00 45.50 228 ASN A O 1
ATOM 1883 N N . PRO A 1 229 ? -35.573 16.501 56.185 1.00 41.03 229 PRO A N 1
ATOM 1884 C CA . PRO A 1 229 ? -36.216 16.067 54.962 1.00 41.03 229 PRO A CA 1
ATOM 1885 C C . PRO A 1 229 ? -35.640 14.691 54.652 1.00 41.03 229 PRO A C 1
ATOM 1887 O O . PRO A 1 229 ? -34.422 14.500 54.631 1.00 41.03 229 PRO A O 1
ATOM 1890 N N . LYS A 1 230 ? -36.531 13.719 54.474 1.00 42.19 230 LYS A N 1
ATOM 1891 C CA . LYS A 1 230 ? -36.219 12.382 53.986 1.00 42.19 230 LYS A CA 1
ATOM 1892 C C . LYS A 1 230 ? -35.717 12.549 52.548 1.00 42.19 230 LYS A C 1
ATOM 1894 O O . LYS A 1 230 ? -36.463 12.375 51.595 1.00 42.19 230 LYS A O 1
ATOM 1899 N N . ILE A 1 231 ? -34.476 13.012 52.397 1.00 36.09 231 ILE A N 1
ATOM 1900 C CA . ILE A 1 231 ? -33.787 13.099 51.119 1.00 36.09 231 ILE A CA 1
ATOM 1901 C C . ILE A 1 231 ? -33.552 11.655 50.719 1.00 36.09 231 ILE A C 1
ATOM 1903 O O . ILE A 1 231 ? -32.697 10.963 51.272 1.00 36.09 231 ILE A O 1
ATOM 1907 N N . THR A 1 232 ? -34.381 11.192 49.795 1.00 34.91 232 THR A N 1
ATOM 1908 C CA . THR A 1 232 ? -34.237 9.923 49.102 1.00 34.91 232 THR A CA 1
ATOM 1909 C C . THR A 1 232 ? -32.937 9.976 48.304 1.00 34.91 232 THR A C 1
ATOM 1911 O O . THR A 1 232 ? -32.917 10.343 47.134 1.00 34.91 232 THR A O 1
ATOM 1914 N N . PHE A 1 233 ? -31.820 9.659 48.958 1.00 32.53 233 PHE A N 1
ATOM 1915 C CA . PHE A 1 233 ? -30.576 9.333 48.277 1.00 32.53 233 PHE A CA 1
ATOM 1916 C C . PHE A 1 233 ? -30.876 8.101 47.422 1.00 32.53 233 PHE A C 1
ATOM 1918 O O . PHE A 1 233 ? -31.229 7.042 47.947 1.00 32.53 233 PHE A O 1
ATOM 1925 N N . ILE A 1 234 ? -30.812 8.242 46.102 1.00 36.84 234 ILE A N 1
ATOM 1926 C CA . ILE A 1 234 ? -30.975 7.120 45.184 1.00 36.84 234 ILE A CA 1
ATOM 1927 C C . ILE A 1 234 ? -29.835 6.123 45.457 1.00 36.84 234 ILE A C 1
ATOM 1929 O O . ILE A 1 234 ? -28.688 6.335 45.086 1.00 36.84 234 ILE A O 1
ATOM 1933 N N . GLN A 1 235 ? -30.180 5.057 46.183 1.00 41.94 235 GLN A N 1
ATOM 1934 C CA . GLN A 1 235 ? -29.818 3.660 45.923 1.00 41.94 235 GLN A CA 1
ATOM 1935 C C . GLN A 1 235 ? -28.354 3.344 45.550 1.00 41.94 235 GLN A C 1
ATOM 1937 O O . GLN A 1 235 ? -28.097 2.698 44.539 1.00 41.94 235 GLN A O 1
ATOM 1942 N N . ALA A 1 236 ? -27.387 3.674 46.410 1.00 47.41 236 ALA A N 1
ATOM 1943 C CA . ALA A 1 236 ? -26.110 2.937 46.437 1.00 47.41 236 ALA A CA 1
ATOM 1944 C C . ALA A 1 236 ? -26.132 1.753 47.431 1.00 47.41 236 ALA A C 1
ATOM 1946 O O . ALA A 1 236 ? -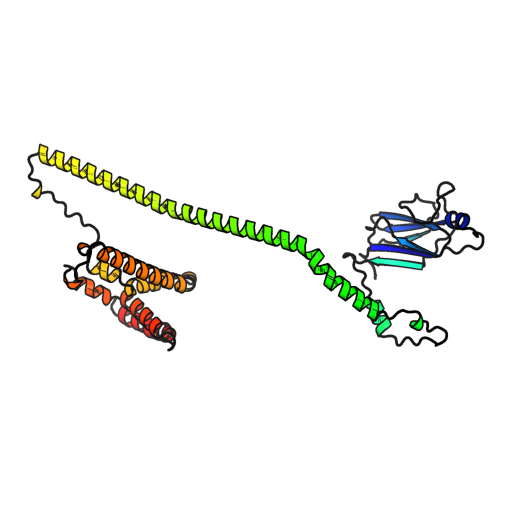25.386 0.791 47.271 1.00 47.41 236 ALA A O 1
ATOM 1947 N N . ASN A 1 237 ? -27.041 1.783 48.415 1.00 66.31 237 ASN A N 1
ATOM 1948 C CA . ASN A 1 237 ? -27.099 0.826 49.526 1.00 66.31 237 ASN A CA 1
ATOM 1949 C C . ASN A 1 237 ? -28.430 0.055 49.571 1.00 66.31 237 ASN A C 1
ATOM 1951 O O . ASN A 1 237 ? -29.038 -0.045 50.632 1.00 66.31 237 ASN A O 1
ATOM 1955 N N . SER A 1 238 ? -28.907 -0.467 48.439 1.00 84.44 238 SER A N 1
ATOM 1956 C CA . SER A 1 238 ? -30.094 -1.336 48.410 1.00 84.44 238 SER A CA 1
ATOM 1957 C C . SER A 1 238 ? -29.754 -2.730 47.880 1.00 84.44 238 SER A C 1
ATOM 1959 O O . SER A 1 238 ? -28.849 -2.884 47.048 1.00 84.44 238 SER A O 1
ATOM 1961 N N . ALA A 1 239 ? -30.464 -3.761 48.342 1.00 88.12 239 ALA A N 1
ATOM 1962 C CA . ALA A 1 239 ? -30.327 -5.114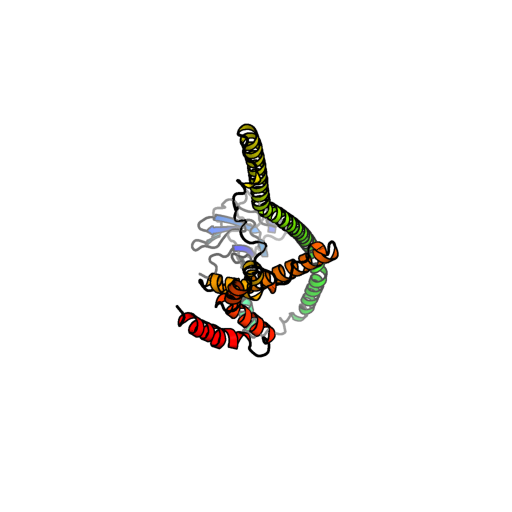 47.810 1.00 88.12 239 ALA A CA 1
ATOM 1963 C C . ALA A 1 239 ? -30.617 -5.143 46.307 1.00 88.12 239 ALA A C 1
ATOM 1965 O O . ALA A 1 239 ? -29.912 -5.821 45.557 1.00 88.12 239 ALA A O 1
ATOM 1966 N N . LYS A 1 240 ? -31.592 -4.348 45.846 1.00 90.31 240 LYS A N 1
ATOM 1967 C CA . LYS A 1 240 ? -31.915 -4.211 44.421 1.00 90.31 240 LYS A CA 1
ATOM 1968 C C . LYS A 1 240 ? -30.722 -3.707 43.613 1.00 90.31 240 LYS A C 1
ATOM 1970 O O . LYS A 1 240 ? -30.357 -4.336 42.622 1.00 90.31 240 LYS A O 1
ATOM 1975 N N . ALA A 1 241 ? -30.062 -2.637 44.057 1.00 87.88 241 ALA A N 1
ATOM 1976 C CA . ALA A 1 241 ? -28.885 -2.099 43.376 1.00 87.88 241 ALA A CA 1
ATOM 1977 C C . ALA A 1 241 ? -27.735 -3.120 43.336 1.00 87.88 241 ALA A C 1
ATOM 1979 O O . ALA A 1 241 ? -27.088 -3.294 42.302 1.00 87.88 241 ALA A O 1
ATOM 1980 N N . ARG A 1 242 ? -27.520 -3.865 44.429 1.00 89.50 242 ARG A N 1
ATOM 1981 C CA . ARG A 1 242 ? -26.507 -4.933 44.480 1.00 89.50 242 ARG A CA 1
ATOM 1982 C C . ARG A 1 242 ? -26.804 -6.072 43.504 1.00 89.50 242 ARG A C 1
ATOM 1984 O O . ARG A 1 242 ? -25.886 -6.544 42.837 1.00 89.50 242 ARG A O 1
ATOM 1991 N N . ILE A 1 243 ? -28.066 -6.484 43.375 1.00 92.00 243 ILE A N 1
ATOM 1992 C CA . ILE A 1 243 ? -28.486 -7.516 42.414 1.00 92.00 243 ILE A CA 1
ATOM 1993 C C . ILE A 1 243 ? -28.358 -7.013 40.973 1.00 92.00 243 ILE A C 1
ATOM 1995 O O . ILE A 1 243 ? -27.875 -7.748 40.113 1.00 92.00 243 ILE A O 1
ATOM 1999 N N . GLN A 1 244 ? -28.702 -5.754 40.703 1.00 90.50 244 GLN A N 1
ATOM 2000 C CA . GLN A 1 244 ? -28.525 -5.149 39.380 1.00 90.50 244 GLN A CA 1
ATOM 2001 C C . GLN A 1 244 ? -27.046 -4.948 39.013 1.00 90.50 244 GLN A C 1
ATOM 2003 O O . GLN A 1 244 ? -26.678 -4.987 37.838 1.00 90.50 244 GLN A O 1
ATOM 2008 N N . ASN A 1 245 ? -26.170 -4.804 40.009 1.00 91.06 245 ASN A N 1
ATOM 2009 C CA . ASN A 1 245 ? -24.724 -4.779 39.808 1.00 91.06 245 ASN A CA 1
ATOM 2010 C C . ASN A 1 245 ? -24.123 -6.174 39.533 1.00 91.06 245 ASN A C 1
ATOM 2012 O O . ASN A 1 245 ? -22.940 -6.276 39.202 1.00 91.06 245 ASN A O 1
ATOM 2016 N N . HIS A 1 246 ? -24.902 -7.253 39.640 1.00 93.94 246 HIS A N 1
ATOM 2017 C CA . HIS A 1 246 ? -24.439 -8.598 39.317 1.00 93.94 246 HIS A CA 1
ATOM 2018 C C . HIS A 1 246 ? -24.124 -8.743 37.821 1.00 93.94 246 HIS A C 1
ATOM 2020 O O . HIS A 1 246 ? -24.826 -8.194 36.966 1.00 93.94 246 HIS A O 1
ATOM 2026 N N . LEU A 1 247 ? -23.100 -9.539 37.490 1.00 95.69 247 LEU A N 1
ATOM 2027 C CA . LEU A 1 247 ? -22.666 -9.739 36.105 1.00 95.69 247 LEU A CA 1
ATOM 2028 C C . LEU A 1 247 ? -23.810 -10.202 35.194 1.00 95.69 247 LEU A C 1
ATOM 2030 O O . LEU A 1 247 ? -23.968 -9.656 34.103 1.00 95.69 247 LEU A O 1
ATOM 2034 N N . SER A 1 248 ? -24.637 -11.150 35.652 1.00 96.75 248 SER A N 1
ATOM 2035 C CA . SER A 1 248 ? -25.795 -11.641 34.892 1.00 96.75 248 SER A CA 1
ATOM 2036 C C . SER A 1 248 ? -26.726 -10.501 34.486 1.00 96.75 248 SER A C 1
ATOM 2038 O O . SER A 1 248 ? -27.089 -10.382 33.321 1.00 96.75 248 SER A O 1
ATOM 2040 N N . TYR A 1 249 ? -27.063 -9.606 35.415 1.00 96.75 249 TYR A N 1
ATOM 2041 C CA . TYR A 1 249 ? -27.959 -8.494 35.119 1.00 96.75 249 TYR A CA 1
ATOM 2042 C C . TYR A 1 249 ? -27.337 -7.532 34.097 1.00 96.75 249 TYR A C 1
ATOM 2044 O O . TYR A 1 249 ? -27.987 -7.175 33.114 1.00 96.75 249 TYR A O 1
ATOM 2052 N N . LYS A 1 250 ? -26.051 -7.179 34.265 1.00 96.50 250 LYS A N 1
ATOM 2053 C CA . LYS A 1 250 ? -25.318 -6.311 33.322 1.00 96.50 250 LYS A CA 1
ATOM 2054 C C . LYS A 1 250 ? -25.270 -6.904 31.908 1.00 96.50 250 LYS A C 1
ATOM 2056 O O . LYS A 1 250 ? -25.506 -6.193 30.932 1.00 96.50 250 LYS A O 1
ATOM 2061 N N . LEU A 1 251 ? -24.992 -8.204 31.792 1.00 97.06 251 LEU A N 1
ATOM 2062 C CA . LEU A 1 251 ? -24.953 -8.910 30.508 1.00 97.06 251 LEU A CA 1
ATOM 2063 C C . LEU A 1 251 ? -26.341 -9.000 29.865 1.00 97.06 251 LEU A C 1
ATOM 2065 O O . LEU A 1 251 ? -26.479 -8.746 28.670 1.00 97.06 251 LEU A O 1
ATOM 2069 N N . GLY A 1 252 ? -27.372 -9.308 30.653 1.00 96.25 252 GLY A N 1
ATOM 2070 C CA . GLY A 1 252 ? -28.762 -9.338 30.205 1.00 96.25 252 GLY A CA 1
ATOM 2071 C C . GLY A 1 252 ? -29.245 -7.993 29.669 1.00 96.25 252 GLY A C 1
ATOM 2072 O O . GLY A 1 252 ? -29.813 -7.928 28.579 1.00 96.25 252 GLY A O 1
ATOM 2073 N N . GLN A 1 253 ? -28.951 -6.905 30.387 1.00 95.81 253 GLN A N 1
ATOM 2074 C CA . GLN A 1 253 ? -29.263 -5.545 29.940 1.00 95.81 253 GLN A CA 1
ATOM 2075 C C . GLN A 1 253 ? -28.573 -5.221 28.611 1.00 95.81 253 GLN A C 1
ATOM 2077 O O . GLN A 1 253 ? -29.206 -4.716 27.683 1.00 95.81 253 GLN A O 1
ATOM 2082 N N . ALA A 1 254 ? -27.289 -5.567 28.484 1.00 96.12 254 ALA A N 1
ATOM 2083 C CA . ALA A 1 254 ? -26.544 -5.356 27.250 1.00 96.12 254 ALA A CA 1
ATOM 2084 C C . ALA A 1 254 ? -27.112 -6.166 26.075 1.00 96.12 254 ALA A C 1
ATOM 2086 O O . ALA A 1 254 ? -27.244 -5.623 24.979 1.00 96.12 254 ALA A O 1
ATOM 2087 N N . LEU A 1 255 ? -27.499 -7.427 26.296 1.00 95.19 255 LEU A N 1
ATOM 2088 C CA . LEU A 1 255 ? -28.163 -8.258 25.287 1.00 95.19 255 LEU A CA 1
ATOM 2089 C C . LEU A 1 255 ? -29.442 -7.592 24.773 1.00 95.19 255 LEU A C 1
ATOM 2091 O O . LEU A 1 255 ? -29.612 -7.434 23.565 1.00 95.19 255 LEU A O 1
ATOM 2095 N N . ILE A 1 256 ? -30.308 -7.141 25.680 1.00 93.69 256 ILE A N 1
ATOM 2096 C CA . ILE A 1 256 ? -31.576 -6.499 25.319 1.00 93.69 256 ILE A CA 1
ATOM 2097 C C . ILE A 1 256 ? -31.325 -5.204 24.544 1.00 93.69 256 ILE A C 1
ATOM 2099 O O . ILE A 1 256 ? -31.887 -5.021 23.465 1.00 93.69 256 ILE A O 1
ATOM 2103 N N . ALA A 1 257 ? -30.455 -4.326 25.050 1.00 92.81 257 ALA A N 1
ATOM 2104 C CA . ALA A 1 257 ? -30.200 -3.017 24.452 1.00 92.81 257 ALA A CA 1
ATOM 2105 C C . ALA A 1 257 ? -29.633 -3.109 23.027 1.00 92.81 257 ALA A C 1
ATOM 2107 O O . ALA A 1 257 ? -29.999 -2.323 22.155 1.00 92.81 257 ALA A O 1
ATOM 2108 N N . ASN A 1 258 ? -28.752 -4.075 22.777 1.00 90.81 258 ASN A N 1
ATOM 2109 C CA . ASN A 1 258 ? -28.075 -4.215 21.491 1.00 90.81 258 ASN A CA 1
ATOM 2110 C C . ASN A 1 258 ? -28.802 -5.131 20.501 1.00 90.81 258 ASN A C 1
ATOM 2112 O O . ASN A 1 258 ? -28.529 -5.059 19.309 1.00 90.81 258 ASN A O 1
ATOM 2116 N N . SER A 1 259 ? -29.753 -5.948 20.956 1.00 88.69 259 SER A N 1
ATOM 2117 C CA . SER A 1 259 ? -30.559 -6.808 20.073 1.00 88.69 259 SER A CA 1
ATOM 2118 C C . SER A 1 259 ? -31.581 -6.054 19.206 1.00 88.69 259 SER A C 1
ATOM 2120 O O . SER A 1 259 ? -32.281 -6.667 18.407 1.00 88.69 259 SER A O 1
ATOM 2122 N N . LYS A 1 260 ? -31.687 -4.725 19.351 1.00 88.62 260 LYS A N 1
ATOM 2123 C CA . LYS A 1 260 ? -32.679 -3.892 18.650 1.00 88.62 260 LYS A CA 1
ATOM 2124 C C . LYS A 1 260 ? -32.239 -3.414 17.263 1.00 88.62 260 LYS A C 1
ATOM 2126 O O . LYS A 1 260 ? -33.039 -2.805 16.562 1.00 88.62 260 LYS A O 1
ATOM 2131 N N . SER A 1 261 ? -30.987 -3.636 16.864 1.00 89.56 261 SER A N 1
ATOM 2132 C CA . SER A 1 261 ? -30.490 -3.219 15.549 1.00 89.56 261 SER A CA 1
ATOM 2133 C C . SER A 1 261 ? -29.405 -4.153 15.021 1.00 89.56 261 SER A C 1
ATOM 2135 O O . SER A 1 261 ? -28.678 -4.777 15.793 1.00 89.56 261 SER A O 1
ATOM 2137 N N . ILE A 1 262 ? -29.261 -4.214 13.694 1.00 87.31 262 ILE A N 1
ATOM 2138 C CA . ILE A 1 262 ? -28.235 -5.027 13.018 1.00 87.31 262 ILE A CA 1
ATOM 2139 C C . ILE A 1 262 ? -26.831 -4.603 13.472 1.00 87.31 262 ILE A C 1
ATOM 2141 O O . ILE A 1 262 ? -26.025 -5.438 13.875 1.00 87.31 262 ILE A O 1
ATOM 2145 N N . LEU A 1 263 ? -26.558 -3.293 13.503 1.00 87.38 263 LEU A N 1
ATOM 2146 C CA . LEU A 1 263 ? -25.283 -2.765 14.000 1.00 87.38 263 LEU A CA 1
ATOM 2147 C C . LEU A 1 263 ? -25.073 -3.082 15.492 1.00 87.38 263 LEU A C 1
ATOM 2149 O O . LEU A 1 263 ? -23.949 -3.328 15.929 1.00 87.38 263 LEU A O 1
ATOM 2153 N N . GLY A 1 264 ? -26.162 -3.127 16.263 1.00 89.81 264 GLY A N 1
ATOM 2154 C CA . GLY A 1 264 ? -26.186 -3.601 17.640 1.00 89.81 264 GLY A CA 1
ATOM 2155 C C . GLY A 1 264 ? -25.701 -5.047 17.768 1.00 89.81 264 GLY A C 1
ATOM 2156 O O . GLY A 1 264 ? -24.818 -5.317 18.578 1.00 89.81 264 GLY A O 1
ATOM 2157 N N . TYR A 1 265 ? -26.188 -5.957 16.923 1.00 88.06 265 TYR A N 1
ATOM 2158 C CA . TYR A 1 265 ? -25.719 -7.346 16.875 1.00 88.06 265 TYR A CA 1
ATOM 2159 C C . TYR A 1 265 ? -24.238 -7.473 16.500 1.00 88.06 265 TYR A C 1
ATOM 2161 O O . TYR A 1 265 ? -23.541 -8.302 17.080 1.00 88.06 265 TYR A O 1
ATOM 2169 N N . ILE A 1 266 ? -23.729 -6.635 15.594 1.00 90.25 266 ILE A N 1
ATOM 2170 C CA . ILE A 1 266 ? -22.307 -6.657 15.208 1.00 90.25 266 ILE A CA 1
ATOM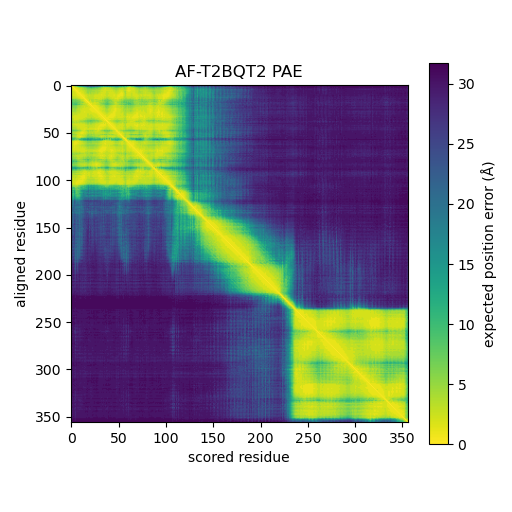 2171 C C . ILE A 1 266 ? -21.411 -6.210 16.376 1.00 90.25 266 ILE A C 1
ATOM 2173 O O . ILE A 1 266 ? -20.389 -6.836 16.649 1.00 90.25 266 ILE A O 1
ATOM 2177 N N . ARG A 1 267 ? -21.798 -5.164 17.122 1.00 92.19 267 ARG A N 1
ATOM 2178 C CA . ARG A 1 267 ? -21.007 -4.665 18.269 1.00 92.19 267 ARG A CA 1
ATOM 2179 C C . ARG A 1 267 ? -21.134 -5.517 19.539 1.00 92.19 267 ARG A C 1
ATOM 2181 O O . ARG A 1 267 ? -20.365 -5.329 20.481 1.00 92.19 267 ARG A O 1
ATOM 2188 N N . MET A 1 268 ? -22.096 -6.438 19.590 1.00 92.69 268 MET A N 1
ATOM 2189 C CA . MET A 1 268 ? -22.431 -7.208 20.792 1.00 92.69 268 MET A CA 1
ATOM 2190 C C . MET A 1 268 ? -21.263 -7.963 21.435 1.00 92.69 268 MET A C 1
ATOM 2192 O O . MET A 1 268 ? -21.086 -7.822 22.648 1.00 92.69 268 MET A O 1
ATOM 2196 N N . PRO A 1 269 ? -20.440 -8.725 20.689 1.00 92.56 269 PRO A N 1
ATOM 2197 C CA . PRO A 1 269 ? -19.319 -9.456 21.280 1.00 92.56 269 PRO A CA 1
ATOM 2198 C C . PRO A 1 269 ? -18.350 -8.538 22.040 1.00 92.56 269 PRO A C 1
ATOM 2200 O O . PRO A 1 269 ? -17.930 -8.857 23.154 1.00 92.56 269 PRO A O 1
ATOM 2203 N N . TYR A 1 270 ? -18.065 -7.355 21.485 1.00 94.62 270 TYR A N 1
ATOM 2204 C CA . TYR A 1 270 ? -17.186 -6.358 22.099 1.00 94.62 270 TYR A CA 1
ATOM 2205 C C . TYR A 1 270 ? -17.787 -5.769 23.377 1.00 94.62 270 TYR A C 1
ATOM 2207 O O . TYR A 1 270 ? -17.104 -5.688 24.398 1.00 94.62 270 TYR A O 1
ATOM 2215 N N . VAL A 1 271 ? -19.077 -5.415 23.354 1.00 94.31 271 VAL A N 1
ATOM 2216 C CA . VAL A 1 271 ? -19.784 -4.872 24.526 1.00 94.31 271 VAL A CA 1
ATOM 2217 C C . VAL A 1 271 ? -19.807 -5.885 25.674 1.00 94.31 271 VAL A C 1
ATOM 2219 O O . VAL A 1 271 ? -19.495 -5.534 26.812 1.00 94.31 271 VAL A O 1
ATOM 2222 N N . LEU A 1 272 ? -20.129 -7.151 25.388 1.00 95.31 272 LEU A N 1
ATOM 2223 C CA . LEU A 1 272 ? -20.165 -8.211 26.402 1.00 95.31 272 LEU A CA 1
ATOM 2224 C C . LE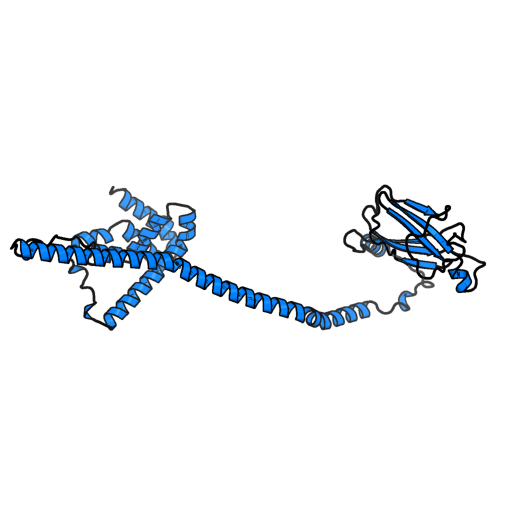U A 1 272 ? -18.774 -8.481 26.996 1.00 95.31 272 LEU A C 1
ATOM 2226 O O . LEU A 1 272 ? -18.642 -8.619 28.215 1.00 95.31 272 LEU A O 1
ATOM 2230 N N . SER A 1 273 ? -17.735 -8.503 26.153 1.00 95.31 273 SER A N 1
ATOM 2231 C CA . SER A 1 273 ? -16.340 -8.643 26.589 1.00 95.31 273 SER A CA 1
ATOM 2232 C C . SER A 1 273 ? -15.914 -7.491 27.509 1.00 95.31 273 SER A C 1
ATOM 2234 O O . SER A 1 273 ? -15.397 -7.723 28.606 1.00 95.31 273 SER A O 1
ATOM 2236 N N . TYR A 1 274 ? -16.221 -6.247 27.125 1.00 95.81 274 TYR A N 1
ATOM 2237 C CA . TYR A 1 274 ? -15.937 -5.059 27.931 1.00 95.81 274 TYR A CA 1
ATOM 2238 C C . TYR A 1 274 ? -16.632 -5.102 29.299 1.00 95.81 274 TYR A C 1
ATOM 2240 O O . TYR A 1 274 ? -15.980 -4.890 30.321 1.00 95.81 274 TYR A O 1
ATOM 2248 N N . ILE A 1 275 ? -17.929 -5.434 29.346 1.00 93.62 275 ILE A N 1
ATOM 2249 C CA . ILE A 1 275 ? -18.696 -5.532 30.601 1.00 93.62 275 ILE A CA 1
ATOM 2250 C C . ILE A 1 275 ? -18.084 -6.570 31.541 1.00 93.62 275 ILE A C 1
ATOM 2252 O O . ILE A 1 275 ? -17.923 -6.300 32.732 1.00 93.62 275 ILE A O 1
ATOM 2256 N N . LYS A 1 276 ? -17.708 -7.741 31.014 1.00 95.00 276 LYS A N 1
ATOM 2257 C CA . LYS A 1 276 ? -17.068 -8.804 31.795 1.00 95.00 276 LYS A CA 1
ATOM 2258 C C . LYS A 1 276 ? -15.743 -8.337 32.401 1.00 95.00 276 LYS A C 1
ATOM 2260 O O . LYS A 1 276 ? -15.520 -8.527 33.597 1.00 95.00 276 LYS A O 1
ATOM 2265 N N . ASN A 1 277 ? -14.884 -7.705 31.600 1.00 93.12 277 ASN A N 1
ATOM 2266 C CA . ASN A 1 277 ? -13.583 -7.211 32.058 1.00 93.12 277 ASN A CA 1
ATOM 2267 C C . ASN A 1 277 ? -13.730 -6.085 33.086 1.00 93.12 277 ASN A C 1
ATOM 2269 O O . ASN A 1 277 ? -13.093 -6.130 34.138 1.00 93.12 277 ASN A O 1
ATOM 2273 N N . LYS A 1 278 ? -14.619 -5.121 32.824 1.00 92.12 278 LYS A N 1
ATOM 2274 C CA . LYS A 1 278 ? -14.912 -4.021 33.745 1.00 92.12 278 LYS A CA 1
ATOM 2275 C C . LYS A 1 278 ? -15.450 -4.531 35.081 1.00 92.12 278 LYS A C 1
ATOM 2277 O O . LYS A 1 278 ? -14.959 -4.118 36.121 1.00 92.12 278 LYS A O 1
ATOM 2282 N N . HIS A 1 279 ? -16.393 -5.473 35.067 1.00 93.88 279 HIS A N 1
ATOM 2283 C CA . HIS A 1 279 ? -16.934 -6.051 36.297 1.00 93.88 279 HIS A CA 1
ATOM 2284 C C . HIS A 1 279 ? -15.867 -6.795 37.112 1.00 93.88 279 HIS A C 1
ATOM 2286 O O . HIS A 1 279 ? -15.819 -6.658 38.331 1.00 93.88 279 HIS A O 1
ATOM 2292 N N . LYS A 1 280 ? -14.969 -7.536 36.448 1.00 93.19 280 LYS A N 1
ATOM 2293 C CA . LYS A 1 280 ? -13.830 -8.191 37.111 1.00 93.19 280 LYS A CA 1
ATOM 2294 C C . LYS A 1 280 ? -12.888 -7.172 37.761 1.00 93.19 280 LYS A C 1
ATOM 2296 O O . LYS A 1 280 ? -12.398 -7.415 38.858 1.00 93.19 280 LYS A O 1
ATOM 2301 N N . PHE A 1 281 ? -12.636 -6.047 37.096 1.00 90.69 281 PHE A N 1
ATOM 2302 C CA . PHE A 1 281 ? -11.830 -4.958 37.648 1.00 90.69 281 PHE A CA 1
ATOM 2303 C C . PHE A 1 281 ? -12.511 -4.294 38.855 1.00 90.69 281 PHE A C 1
ATOM 2305 O O . PHE A 1 281 ? -11.870 -4.100 39.880 1.00 90.69 281 PHE A O 1
ATOM 2312 N N . GLU A 1 282 ? -13.816 -4.015 38.768 1.00 88.31 282 GLU A N 1
ATOM 2313 C CA . GLU A 1 282 ? -14.614 -3.468 39.877 1.00 88.31 282 GLU A CA 1
ATOM 2314 C C . GLU A 1 282 ? -14.583 -4.380 41.114 1.00 88.31 282 GLU A C 1
ATOM 2316 O O . GLU A 1 282 ? -14.431 -3.882 42.227 1.00 88.31 282 GLU A O 1
ATOM 2321 N N . GLN A 1 283 ? -14.684 -5.704 40.928 1.00 89.56 283 GLN A N 1
ATOM 2322 C CA . GLN A 1 283 ? -14.570 -6.669 42.027 1.00 89.56 283 GLN A CA 1
ATOM 2323 C C . GLN A 1 283 ? -13.184 -6.627 42.681 1.00 89.56 283 GLN A C 1
ATOM 2325 O O . GLN A 1 283 ? -13.101 -6.497 43.898 1.00 89.56 283 GLN A O 1
ATOM 2330 N N . LYS A 1 284 ? -12.104 -6.642 41.887 1.00 92.69 284 LYS A N 1
ATOM 2331 C CA . LYS A 1 284 ? -10.730 -6.544 42.411 1.00 92.69 284 LYS A CA 1
ATOM 2332 C C . LYS A 1 284 ? -10.486 -5.251 43.187 1.00 92.69 284 LYS A C 1
ATOM 2334 O O . LYS A 1 284 ? -9.971 -5.294 44.296 1.00 92.69 284 LYS A O 1
ATOM 2339 N N . ALA A 1 285 ? -10.910 -4.114 42.637 1.00 85.12 285 ALA A N 1
ATOM 2340 C CA . ALA A 1 285 ? -10.762 -2.820 43.296 1.00 85.12 285 ALA A CA 1
ATOM 2341 C C . ALA A 1 285 ? -11.556 -2.747 44.614 1.00 85.12 285 ALA A C 1
ATOM 2343 O O . ALA A 1 285 ? -11.154 -2.065 45.553 1.00 85.12 285 ALA A O 1
ATOM 2344 N N . TYR A 1 286 ? -12.699 -3.432 44.698 1.00 87.12 286 TYR A N 1
ATOM 2345 C CA . TYR A 1 286 ? -13.464 -3.544 45.937 1.00 87.12 286 TYR A CA 1
ATOM 2346 C C . TYR A 1 286 ? -12.774 -4.459 46.962 1.00 87.12 286 TYR A C 1
ATOM 2348 O O . TYR A 1 286 ? -12.679 -4.091 48.130 1.00 87.12 286 TYR A O 1
ATOM 2356 N N . GLU A 1 287 ? -12.234 -5.601 46.531 1.00 89.19 287 GLU A N 1
ATOM 2357 C CA . GLU A 1 287 ? -11.437 -6.494 47.385 1.00 89.19 287 GLU A CA 1
ATOM 2358 C C . GLU A 1 287 ? -10.198 -5.788 47.959 1.00 89.19 287 GLU A C 1
ATOM 2360 O O . GLU A 1 287 ? -9.907 -5.933 49.144 1.00 89.19 287 GLU A O 1
ATOM 2365 N N . GLU A 1 288 ? -9.489 -4.994 47.152 1.00 90.56 288 GLU A N 1
ATOM 2366 C CA . GLU A 1 288 ? -8.346 -4.178 47.591 1.00 90.56 288 GLU A CA 1
ATOM 2367 C C . GLU A 1 288 ? -8.759 -3.147 48.651 1.00 90.56 288 GLU A C 1
ATOM 2369 O O . GLU A 1 288 ? -8.123 -3.060 49.699 1.00 90.56 288 GLU A O 1
ATOM 2374 N N . LYS A 1 289 ? -9.889 -2.455 48.458 1.00 83.00 289 LYS A N 1
ATOM 2375 C CA . LYS A 1 289 ? -10.425 -1.510 49.455 1.00 83.00 289 LYS A CA 1
ATOM 2376 C C . LYS A 1 289 ? -10.796 -2.176 50.780 1.00 83.00 289 LYS A C 1
ATOM 2378 O O . LYS A 1 289 ? -10.575 -1.585 51.832 1.00 83.00 289 LYS A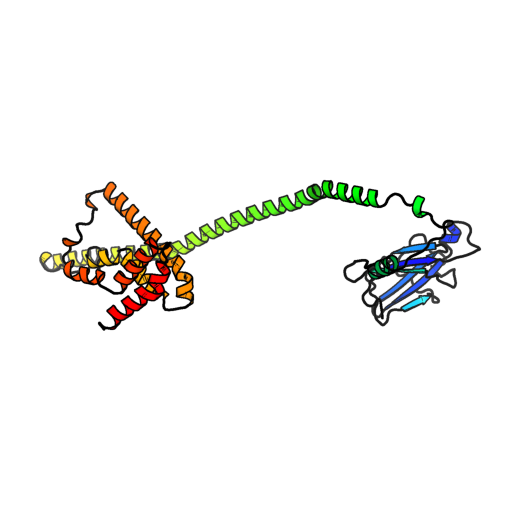 O 1
ATOM 2383 N N . ILE A 1 290 ? -11.355 -3.389 50.748 1.00 83.25 290 ILE A N 1
ATOM 2384 C CA . ILE A 1 290 ? -11.657 -4.146 51.974 1.00 83.25 290 ILE A CA 1
ATOM 2385 C C . ILE A 1 290 ? -10.367 -4.593 52.672 1.00 83.25 290 ILE A C 1
ATOM 2387 O O . ILE A 1 290 ? -10.314 -4.590 53.899 1.00 83.25 290 ILE A O 1
ATOM 2391 N N . LYS A 1 291 ? -9.325 -4.964 51.913 1.00 88.69 291 LYS A N 1
ATOM 2392 C CA . LYS A 1 291 ? -8.010 -5.312 52.479 1.00 88.69 291 LYS A CA 1
ATOM 2393 C C . LYS A 1 291 ? -7.365 -4.125 53.195 1.00 88.69 291 LYS A C 1
ATOM 2395 O O . LYS A 1 291 ? -6.784 -4.319 54.255 1.00 88.69 291 LYS A O 1
ATOM 2400 N N . GLU A 1 292 ? -7.477 -2.922 52.635 1.00 85.06 292 GLU A N 1
ATOM 2401 C CA . GLU A 1 292 ? -6.972 -1.691 53.259 1.00 85.06 292 GLU A CA 1
ATOM 2402 C C . GLU A 1 292 ? -7.804 -1.267 54.476 1.00 85.06 292 GLU A C 1
ATOM 2404 O O . GLU A 1 292 ? -7.256 -0.811 55.478 1.00 85.06 292 GLU A O 1
ATOM 2409 N N . ASN A 1 293 ? -9.130 -1.418 54.409 1.00 80.44 293 ASN A N 1
ATOM 2410 C CA . ASN A 1 293 ? -10.035 -1.077 55.500 1.00 80.44 293 ASN A CA 1
ATOM 2411 C C . ASN A 1 293 ? -11.211 -2.071 55.582 1.00 80.44 293 ASN A C 1
ATOM 2413 O O . ASN A 1 293 ? -12.204 -1.911 54.860 1.00 80.44 293 ASN A O 1
ATOM 2417 N N . PRO A 1 294 ? -11.160 -3.049 56.510 1.00 83.56 294 PRO A N 1
ATOM 2418 C CA . PRO A 1 294 ? -12.208 -4.058 56.671 1.00 83.56 294 PRO A CA 1
ATOM 2419 C C . PRO A 1 294 ? -13.607 -3.487 56.938 1.00 83.56 294 PRO A C 1
ATOM 2421 O O . PRO A 1 294 ? -14.603 -4.112 56.578 1.00 83.56 294 PRO A O 1
ATOM 2424 N N . ASN A 1 295 ? -13.706 -2.274 57.499 1.00 79.44 295 ASN A N 1
ATOM 2425 C CA . ASN A 1 295 ? -14.987 -1.613 57.775 1.00 79.44 295 ASN A CA 1
ATOM 2426 C C . ASN A 1 295 ? -15.733 -1.164 56.505 1.00 79.44 295 ASN A C 1
ATOM 2428 O O . ASN A 1 295 ? -16.895 -0.773 56.583 1.00 79.44 295 ASN A O 1
ATOM 2432 N N . LEU A 1 296 ? -15.085 -1.204 55.334 1.00 75.62 296 LEU A N 1
ATOM 2433 C CA . LEU A 1 296 ? -15.713 -0.914 54.039 1.00 75.62 296 LEU A CA 1
ATOM 2434 C C . LEU A 1 296 ? -16.456 -2.120 53.446 1.00 75.62 296 LEU A C 1
ATOM 2436 O O . LEU A 1 296 ? -17.082 -1.989 52.389 1.00 75.62 296 LEU A O 1
ATOM 2440 N N . ALA A 1 297 ? -16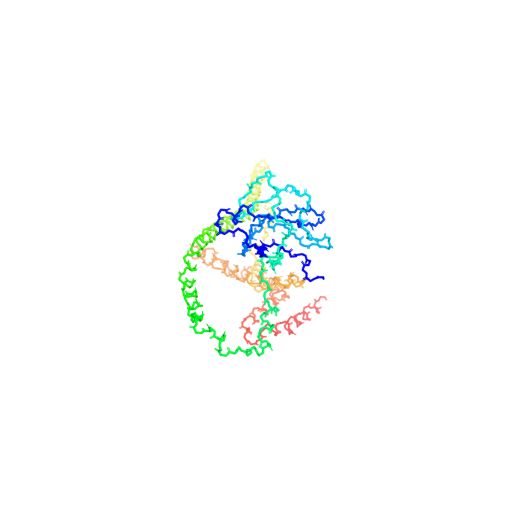.390 -3.287 54.093 1.00 81.56 297 ALA A N 1
ATOM 2441 C CA . ALA A 1 297 ? -17.125 -4.462 53.660 1.00 81.56 297 ALA A CA 1
ATOM 2442 C C . ALA A 1 297 ? -18.638 -4.211 53.739 1.00 81.56 297 ALA A C 1
ATOM 2444 O O . ALA A 1 297 ? -19.201 -3.919 54.793 1.00 81.56 297 ALA A O 1
ATOM 2445 N N . LEU A 1 298 ? -19.311 -4.347 52.598 1.00 83.31 298 LEU A N 1
ATOM 2446 C CA . LEU A 1 298 ? -20.765 -4.317 52.522 1.00 83.31 298 LEU A CA 1
ATOM 2447 C C . LEU A 1 298 ? -21.349 -5.458 53.367 1.00 83.31 298 LEU A C 1
ATOM 2449 O O . LEU A 1 298 ? -20.862 -6.590 53.267 1.00 83.31 298 LEU A O 1
ATOM 2453 N N . PRO A 1 299 ? -22.422 -5.203 54.134 1.00 85.94 299 PRO A N 1
ATOM 2454 C CA . PRO A 1 299 ? -23.064 -6.246 54.918 1.00 85.94 299 PRO A CA 1
ATOM 2455 C C . PRO A 1 299 ? -23.681 -7.328 54.004 1.00 85.94 299 PRO A C 1
ATOM 2457 O O . PRO A 1 299 ? -23.791 -7.129 52.783 1.00 85.94 299 PRO A O 1
ATOM 2460 N N . PRO A 1 300 ? -24.066 -8.500 54.539 1.00 88.44 300 PRO A N 1
ATOM 2461 C CA . PRO A 1 300 ? -24.716 -9.558 53.760 1.00 88.44 300 PRO A CA 1
ATOM 2462 C C . PRO A 1 300 ? -25.955 -9.053 53.005 1.00 88.44 300 PRO A C 1
ATOM 2464 O O . PRO A 1 300 ? -26.558 -8.053 53.378 1.00 88.44 300 PRO A O 1
ATOM 2467 N N . LEU A 1 301 ? -26.328 -9.686 51.890 1.00 87.00 301 LEU A N 1
ATOM 2468 C CA . LEU A 1 301 ? -27.419 -9.172 51.044 1.00 87.00 301 LEU A CA 1
ATOM 2469 C C . LEU A 1 301 ? -28.771 -9.211 51.777 1.00 87.00 301 LEU A C 1
ATOM 2471 O O . LEU A 1 301 ? -29.609 -8.338 51.572 1.00 87.00 301 LEU A O 1
ATOM 2475 N N . GLU A 1 302 ? -28.925 -10.180 52.673 1.00 88.50 302 GLU A N 1
ATOM 2476 C CA . GLU A 1 302 ? -30.094 -10.463 53.504 1.00 88.50 302 GLU A CA 1
ATOM 2477 C C . GLU A 1 302 ? -30.368 -9.365 54.539 1.00 88.50 302 GLU A C 1
ATOM 2479 O O . GLU A 1 302 ? -31.501 -9.204 54.980 1.00 88.50 302 GLU A O 1
ATOM 2484 N N . THR A 1 303 ? -29.350 -8.590 54.930 1.00 86.56 303 THR A N 1
ATOM 2485 C CA . THR A 1 303 ? -29.498 -7.548 55.961 1.00 86.56 303 THR A CA 1
ATOM 2486 C C . THR A 1 303 ? -30.113 -6.259 55.421 1.00 86.56 303 THR A C 1
ATOM 2488 O O . THR A 1 303 ? -30.318 -5.310 56.175 1.00 86.56 303 THR A O 1
ATOM 2491 N N . TYR A 1 304 ? -30.340 -6.171 54.110 1.00 84.94 304 TYR A N 1
ATOM 2492 C CA . TYR A 1 304 ? -30.894 -4.982 53.478 1.00 84.94 304 TYR A CA 1
ATOM 2493 C C . TYR A 1 304 ? -32.423 -4.981 53.602 1.00 84.94 304 TYR A C 1
ATOM 2495 O O . TYR A 1 304 ? -33.052 -5.997 53.300 1.00 84.94 304 TYR A O 1
ATOM 2503 N N . PRO A 1 305 ? -33.050 -3.846 53.969 1.00 84.88 305 PRO A N 1
ATOM 2504 C CA . PRO A 1 305 ? -34.501 -3.772 54.152 1.00 84.88 305 PRO A CA 1
ATOM 2505 C C . PRO A 1 305 ? -35.320 -4.187 52.918 1.00 84.88 305 PRO A C 1
ATOM 2507 O O . PRO A 1 305 ? -36.415 -4.720 53.061 1.00 84.88 305 PRO A O 1
ATOM 2510 N N . ASP A 1 306 ? -34.791 -3.967 51.709 1.00 89.62 306 ASP A N 1
ATOM 2511 C CA . ASP A 1 306 ? -35.440 -4.293 50.434 1.00 89.62 306 ASP A CA 1
ATOM 2512 C C . ASP A 1 306 ? -35.098 -5.697 49.903 1.00 89.62 306 ASP A C 1
ATOM 2514 O O . ASP A 1 306 ? -35.444 -6.012 48.766 1.00 89.62 306 ASP A O 1
ATOM 2518 N N . TYR A 1 307 ? -34.431 -6.558 50.683 1.00 89.31 307 TYR A N 1
ATOM 2519 C CA . TYR A 1 307 ? -33.959 -7.873 50.227 1.00 89.31 307 TYR A CA 1
ATOM 2520 C C . TYR A 1 307 ? -35.054 -8.725 49.571 1.00 89.31 307 TYR A C 1
ATOM 2522 O O . TYR A 1 307 ? -34.888 -9.188 48.440 1.00 89.31 307 TYR A O 1
ATOM 2530 N N . ASN A 1 308 ? -36.196 -8.882 50.247 1.00 88.62 308 ASN A N 1
ATOM 2531 C CA . ASN A 1 308 ? -37.303 -9.714 49.767 1.00 88.62 308 ASN A CA 1
ATOM 2532 C C . ASN A 1 308 ? -37.898 -9.198 48.447 1.00 88.62 308 ASN A C 1
ATOM 2534 O O . ASN A 1 308 ? -38.291 -9.985 47.586 1.00 88.62 308 ASN A O 1
ATOM 2538 N N . GLU A 1 309 ? -37.946 -7.878 48.259 1.00 88.81 309 GLU A N 1
ATOM 2539 C CA . GLU A 1 309 ? -38.390 -7.272 47.002 1.00 88.81 309 GLU A CA 1
ATOM 2540 C C . GLU A 1 309 ? -37.329 -7.424 45.910 1.00 88.81 309 GLU A C 1
ATOM 2542 O O . GLU A 1 309 ? -37.647 -7.769 44.771 1.00 88.81 309 GLU A O 1
ATOM 2547 N N . ALA A 1 310 ? -36.062 -7.234 46.270 1.00 89.69 310 ALA A N 1
ATOM 2548 C CA . ALA A 1 310 ? -34.923 -7.327 45.374 1.00 89.69 310 ALA A CA 1
ATOM 2549 C C . ALA A 1 310 ? -34.707 -8.748 44.830 1.00 89.69 310 ALA A C 1
ATOM 2551 O O . ALA A 1 310 ? -34.250 -8.901 43.698 1.00 89.69 310 ALA A O 1
ATOM 2552 N N . LEU A 1 311 ? -35.085 -9.797 45.569 1.00 90.31 311 LEU A N 1
ATOM 2553 C CA . LEU A 1 311 ? -35.042 -11.179 45.073 1.00 90.31 311 LEU A CA 1
ATOM 2554 C C . LEU A 1 311 ? -35.845 -11.366 43.778 1.00 90.31 311 LEU A C 1
ATOM 2556 O O . LEU A 1 311 ? -35.421 -12.128 42.907 1.00 90.31 311 LEU A O 1
ATOM 2560 N N . LYS A 1 312 ? -36.936 -10.611 43.587 1.00 89.88 312 LYS A N 1
ATOM 2561 C CA . LYS A 1 312 ? -37.727 -10.639 42.344 1.00 89.88 312 LYS A CA 1
ATOM 2562 C C . LYS A 1 312 ? -36.913 -10.192 41.124 1.00 89.88 312 LYS A C 1
ATOM 2564 O O . LYS A 1 312 ? -37.190 -10.632 40.013 1.00 89.88 312 LYS A O 1
ATOM 2569 N N . GLU A 1 313 ? -35.873 -9.377 41.310 1.00 90.19 313 GLU A N 1
ATOM 2570 C CA . GLU A 1 313 ? -34.978 -8.949 40.227 1.00 90.19 313 GLU A CA 1
ATOM 2571 C C . GLU A 1 313 ? -34.115 -10.105 39.701 1.00 90.19 313 GLU A C 1
ATOM 2573 O O . GLU A 1 313 ? -33.777 -10.112 38.520 1.00 90.19 313 GLU A O 1
ATOM 2578 N N . LYS A 1 314 ? -33.790 -11.120 40.517 1.00 91.12 314 LYS A N 1
ATOM 2579 C CA . LYS A 1 314 ? -33.108 -12.337 40.025 1.00 91.12 314 LYS A CA 1
ATOM 2580 C C . LYS A 1 314 ? -34.016 -13.198 39.149 1.00 91.12 314 LYS A C 1
ATOM 2582 O O . LYS A 1 314 ? -33.542 -13.928 38.281 1.00 91.12 314 LYS A O 1
ATOM 2587 N N . GLU A 1 315 ? -35.321 -13.068 39.350 1.00 91.62 315 GLU A N 1
ATOM 2588 C CA . GLU A 1 315 ? -36.347 -13.755 38.576 1.00 91.62 315 GLU A CA 1
ATOM 2589 C C . GLU A 1 315 ? -36.813 -12.960 37.357 1.00 91.62 315 GLU A C 1
ATOM 2591 O O . GLU A 1 315 ? -37.665 -13.444 36.623 1.00 91.62 315 GLU A O 1
ATOM 2596 N N . CYS A 1 316 ? -36.261 -11.772 37.086 1.00 92.50 316 CYS A N 1
ATOM 2597 C CA . CYS A 1 316 ? -36.621 -11.012 35.891 1.00 92.50 316 CYS A CA 1
ATOM 2598 C C . CYS A 1 316 ? -35.970 -11.583 34.617 1.00 92.50 316 CYS A C 1
ATOM 2600 O O . CYS A 1 316 ? -34.881 -12.167 34.650 1.00 92.50 316 CYS A O 1
ATOM 2602 N N . PHE A 1 317 ? -36.611 -11.339 33.466 1.00 94.56 317 PHE A N 1
ATOM 2603 C CA . PHE A 1 317 ? -36.128 -11.783 32.152 1.00 94.56 317 PHE A CA 1
ATOM 2604 C C . PHE A 1 317 ? -34.673 -11.373 31.902 1.00 94.56 317 PHE A C 1
ATOM 2606 O O . PHE A 1 317 ? -33.864 -12.187 31.467 1.00 94.56 317 PHE A O 1
ATOM 2613 N N . THR A 1 318 ? -34.328 -10.124 32.220 1.00 95.44 318 THR A N 1
ATOM 2614 C CA . THR A 1 318 ? -32.977 -9.579 32.059 1.00 95.44 318 THR A CA 1
ATOM 2615 C C . THR A 1 318 ? -31.941 -10.418 32.800 1.00 95.44 318 THR A C 1
ATOM 2617 O O . THR A 1 318 ? -30.934 -10.813 32.215 1.00 95.44 318 THR A O 1
ATOM 2620 N N . TYR A 1 319 ? -32.181 -10.715 34.077 1.00 96.88 319 TYR A N 1
ATOM 2621 C CA . TYR A 1 319 ? -31.234 -11.462 34.895 1.00 96.88 319 TYR A CA 1
ATOM 2622 C C . TYR A 1 319 ? -31.062 -12.889 34.365 1.00 96.88 319 TYR A C 1
ATOM 2624 O O . TYR A 1 319 ? -29.934 -13.306 34.089 1.00 96.88 319 TYR A O 1
ATOM 2632 N N . LYS A 1 320 ? -32.177 -13.592 34.110 1.00 97.00 320 LYS A N 1
ATOM 2633 C CA . LYS A 1 320 ? -32.177 -14.961 33.564 1.00 97.00 320 LYS A CA 1
ATOM 2634 C C . LYS A 1 320 ? -31.520 -15.050 32.186 1.00 97.00 320 LYS A C 1
ATOM 2636 O O . LYS A 1 320 ? -30.821 -16.019 31.895 1.00 97.00 320 LYS A O 1
ATOM 2641 N N . LEU A 1 321 ? -31.696 -14.034 31.344 1.00 96.62 321 LEU A N 1
ATOM 2642 C CA . LEU A 1 321 ? -31.068 -13.959 30.027 1.00 96.62 321 LEU A CA 1
ATOM 2643 C C . LEU A 1 321 ? -29.539 -13.872 30.131 1.00 96.62 321 LEU A C 1
ATOM 2645 O O . LEU A 1 321 ? -28.828 -14.575 29.410 1.00 96.62 321 LEU A O 1
ATOM 2649 N N . GLY A 1 322 ? -29.021 -13.045 31.040 1.00 96.88 322 GLY A N 1
ATOM 2650 C CA . GLY A 1 322 ? -27.583 -12.967 31.280 1.00 96.88 322 GLY A CA 1
ATOM 2651 C C . GLY A 1 322 ? -27.009 -14.211 31.959 1.00 96.88 322 GLY A C 1
ATOM 2652 O O . GLY A 1 322 ? -25.909 -14.631 31.605 1.00 96.88 322 GLY A O 1
ATOM 2653 N N . GLU A 1 323 ? -27.751 -14.851 32.868 1.00 97.00 323 GLU A N 1
ATOM 2654 C CA . GLU A 1 323 ? -27.364 -16.150 33.441 1.00 97.00 323 GLU A CA 1
ATOM 2655 C C . GLU A 1 323 ? -27.248 -17.233 32.364 1.00 97.00 323 GLU A C 1
ATOM 2657 O O . GLU A 1 323 ? -26.250 -17.954 32.315 1.00 97.00 323 GLU A O 1
ATOM 2662 N N . ALA A 1 324 ? -28.226 -17.312 31.458 1.00 96.69 324 ALA A N 1
ATOM 2663 C CA . ALA A 1 324 ? -28.197 -18.248 30.341 1.00 96.69 324 ALA A CA 1
ATOM 2664 C C . ALA A 1 324 ? -26.992 -17.996 29.416 1.00 96.69 324 ALA A C 1
ATOM 2666 O O . ALA A 1 324 ? -26.340 -18.952 28.995 1.00 96.69 324 ALA A O 1
ATOM 2667 N N . LEU A 1 325 ? -26.621 -16.731 29.172 1.00 96.56 325 LEU A N 1
ATOM 2668 C CA . LEU A 1 325 ? -25.402 -16.402 28.424 1.00 96.56 325 LEU A CA 1
ATOM 2669 C C . LEU A 1 325 ? -24.139 -16.848 29.178 1.00 96.56 325 LEU A C 1
ATOM 2671 O O . LEU A 1 325 ? -23.221 -17.409 28.578 1.00 96.56 325 LEU A O 1
ATOM 2675 N N . MET A 1 326 ? -24.071 -16.625 30.493 1.00 96.00 326 MET A N 1
ATOM 2676 C CA . MET A 1 326 ? -22.937 -17.079 31.304 1.00 96.00 326 MET A CA 1
ATOM 2677 C C . MET A 1 326 ? -22.795 -18.604 31.271 1.00 96.00 326 MET A C 1
ATOM 2679 O O . MET A 1 326 ? -21.677 -19.110 31.163 1.00 96.00 326 MET A O 1
ATOM 2683 N N . GLN A 1 327 ? -23.912 -19.334 31.306 1.00 95.00 327 GLN A N 1
ATOM 2684 C CA . GLN A 1 327 ? -23.921 -20.790 31.189 1.00 95.00 327 GLN A CA 1
ATOM 2685 C C . GLN A 1 327 ? -23.493 -21.258 29.792 1.00 95.00 327 GLN A C 1
ATOM 2687 O O . GLN A 1 327 ? -22.710 -22.201 29.669 1.00 95.00 327 GLN A O 1
ATOM 2692 N N . ALA A 1 328 ? -23.938 -20.565 28.744 1.00 94.50 328 ALA A N 1
ATOM 2693 C CA . ALA A 1 328 ? -23.506 -20.812 27.372 1.00 94.50 328 ALA A CA 1
ATOM 2694 C C . ALA A 1 328 ? -21.990 -20.646 27.216 1.00 94.50 328 ALA A C 1
ATOM 2696 O O . ALA A 1 328 ? -21.337 -21.493 26.611 1.00 94.50 328 ALA A O 1
ATOM 2697 N N . ASN A 1 329 ? -21.424 -19.602 27.830 1.00 92.38 329 ASN A N 1
ATOM 2698 C CA . ASN A 1 329 ? -19.988 -19.352 27.816 1.00 92.38 329 ASN A CA 1
ATOM 2699 C C . ASN A 1 329 ? -19.188 -20.417 28.587 1.00 92.38 329 ASN A C 1
ATOM 2701 O O . ASN A 1 329 ? -18.059 -20.706 28.208 1.00 92.38 329 ASN A O 1
ATOM 2705 N N . LYS A 1 330 ? -19.734 -21.009 29.659 1.00 92.31 330 LYS A N 1
ATOM 2706 C CA . LYS A 1 330 ? -19.083 -22.138 30.356 1.00 92.31 330 LYS A CA 1
ATOM 2707 C C . LYS A 1 330 ? -19.039 -23.394 29.482 1.00 92.31 330 LYS A C 1
ATOM 2709 O O . LYS A 1 330 ? -18.027 -24.082 29.459 1.00 92.31 330 LYS A O 1
ATOM 2714 N N . ASN A 1 331 ? -20.100 -23.640 28.715 1.00 92.38 331 ASN A N 1
ATOM 2715 C CA . ASN A 1 331 ? -20.247 -24.816 27.855 1.00 92.38 331 ASN A CA 1
ATOM 2716 C C . ASN A 1 331 ? -19.981 -24.500 26.377 1.00 92.38 331 ASN A C 1
ATOM 2718 O O . ASN A 1 331 ? -20.597 -25.097 25.492 1.00 92.38 331 ASN A O 1
ATOM 2722 N N . TRP A 1 332 ? -19.102 -23.539 26.088 1.00 86.94 332 TRP A N 1
ATOM 2723 C CA . TRP A 1 332 ? -18.946 -23.034 24.726 1.00 86.94 332 TRP A CA 1
ATOM 2724 C C . TRP A 1 332 ? -18.450 -24.113 23.752 1.00 86.94 332 TRP A C 1
ATOM 2726 O O . TRP A 1 332 ? -18.995 -24.217 22.655 1.00 86.94 332 TRP A O 1
ATOM 2736 N N . TYR A 1 333 ? -17.520 -24.974 24.189 1.00 83.69 333 TYR A N 1
ATOM 2737 C CA . TYR A 1 333 ? -17.019 -26.126 23.424 1.00 83.69 333 TYR A CA 1
ATOM 2738 C C . TYR A 1 333 ? -18.095 -27.192 23.144 1.00 83.69 333 TYR A C 1
ATOM 2740 O O . TYR A 1 333 ? -17.984 -27.943 22.184 1.00 83.69 333 TYR A O 1
ATOM 2748 N N . GLY A 1 334 ? -19.152 -27.252 23.960 1.00 87.06 334 GLY A N 1
ATOM 2749 C CA . GLY A 1 334 ? -20.278 -28.182 23.806 1.00 87.06 334 GLY A CA 1
ATOM 2750 C C . GLY A 1 334 ? -21.463 -27.586 23.041 1.00 87.06 334 GLY A C 1
ATOM 2751 O O . GLY A 1 334 ? -22.601 -27.994 23.261 1.00 87.06 334 GLY A O 1
ATOM 2752 N N . GLY A 1 335 ? -21.236 -26.552 22.223 1.00 90.50 335 GLY A N 1
ATOM 2753 C CA . GLY A 1 335 ? -22.305 -25.861 21.497 1.00 90.50 335 GLY A CA 1
ATOM 2754 C C . GLY A 1 335 ? -23.205 -25.000 22.391 1.00 90.50 335 GLY A C 1
ATOM 2755 O O . GLY A 1 335 ? -24.346 -24.713 22.024 1.00 90.50 335 GLY A O 1
ATOM 2756 N N . GLY A 1 336 ? -22.718 -24.565 23.560 1.00 93.19 336 GLY A N 1
ATOM 2757 C CA . GLY A 1 336 ? -23.483 -23.771 24.527 1.00 93.19 336 GLY A CA 1
ATOM 2758 C C . GLY A 1 336 ? -24.126 -22.519 23.923 1.00 93.19 336 GLY A C 1
ATOM 2759 O O . GLY A 1 336 ? -25.282 -22.227 24.215 1.00 93.19 336 GLY A O 1
ATOM 2760 N N . TYR A 1 337 ? -23.432 -21.826 23.015 1.00 93.25 337 TYR A N 1
ATOM 2761 C CA . TYR A 1 337 ? -23.982 -20.661 22.311 1.00 93.25 337 TYR A CA 1
ATOM 2762 C C . TYR A 1 337 ? -25.074 -21.014 21.294 1.00 93.25 337 TYR A C 1
ATOM 2764 O O . TYR A 1 337 ? -26.044 -20.270 21.161 1.00 93.25 337 TYR A O 1
ATOM 2772 N N . ILE A 1 338 ? -24.970 -22.165 20.623 1.00 92.06 338 ILE A N 1
ATOM 2773 C CA . ILE A 1 338 ? -26.011 -22.662 19.710 1.00 92.06 338 ILE A CA 1
ATOM 2774 C C . ILE A 1 338 ? -27.276 -22.962 20.520 1.00 92.06 338 ILE A C 1
ATOM 2776 O O . ILE A 1 338 ? -28.363 -22.483 20.194 1.00 92.06 338 ILE A O 1
ATOM 2780 N N . LYS A 1 339 ? -27.132 -23.685 21.638 1.00 94.38 339 LYS A N 1
ATOM 2781 C CA . LYS A 1 339 ? -28.235 -23.931 22.576 1.00 94.38 339 LYS A C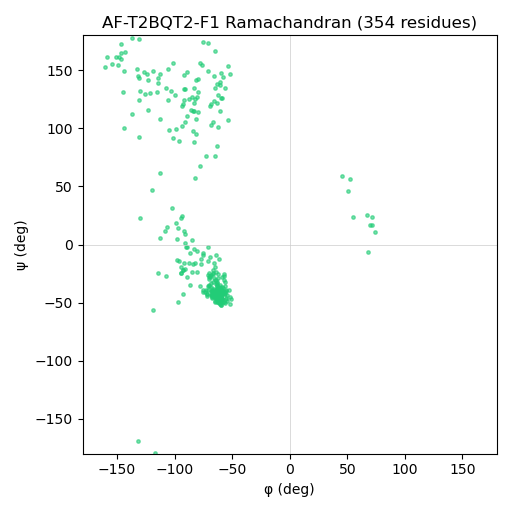A 1
ATOM 2782 C C . LYS A 1 339 ? -28.833 -22.619 23.094 1.00 94.38 339 LYS A C 1
ATOM 2784 O O . LYS A 1 339 ? -30.055 -22.485 23.122 1.00 94.38 339 LYS A O 1
ATOM 2789 N N . PHE A 1 340 ? -27.996 -21.644 23.435 1.00 95.50 340 PHE A N 1
ATOM 2790 C CA . PHE A 1 340 ? -28.447 -20.346 23.922 1.00 95.50 340 PHE A CA 1
ATOM 2791 C C . PHE A 1 340 ? -29.328 -19.616 22.904 1.00 95.50 340 PHE A C 1
ATOM 2793 O O . PHE A 1 340 ? -30.449 -19.228 23.227 1.00 95.50 340 PHE A O 1
ATOM 2800 N N . ILE A 1 341 ? -28.857 -19.482 21.661 1.00 92.88 341 ILE A N 1
ATOM 2801 C CA . ILE A 1 341 ? -29.557 -18.739 20.604 1.00 92.88 341 ILE A CA 1
ATOM 2802 C C . ILE A 1 341 ? -30.857 -19.439 20.194 1.00 92.88 341 ILE A C 1
ATOM 2804 O O . ILE A 1 341 ? -31.893 -18.785 20.086 1.00 92.88 341 ILE A O 1
ATOM 2808 N N . PHE A 1 342 ? -30.822 -20.757 19.979 1.00 93.75 342 PHE A N 1
ATOM 2809 C CA . PHE A 1 342 ? -31.947 -21.487 19.383 1.00 93.75 342 PHE A CA 1
ATOM 2810 C C . PHE A 1 342 ? -32.906 -22.119 20.397 1.00 93.75 342 PHE A C 1
ATOM 2812 O O . PHE A 1 342 ? -34.040 -22.431 20.038 1.00 93.75 342 PHE A O 1
ATOM 2819 N N . LYS A 1 343 ? -32.492 -22.315 21.657 1.00 93.75 343 LYS A N 1
ATOM 2820 C CA . LYS A 1 343 ? -33.334 -22.932 22.698 1.00 93.75 343 LYS A CA 1
ATOM 2821 C C . LYS A 1 343 ? -33.586 -21.991 23.870 1.00 93.75 343 LYS A C 1
ATOM 2823 O O . LYS A 1 343 ? -34.746 -21.714 24.168 1.00 93.75 343 LYS A O 1
ATOM 2828 N N . ASP A 1 344 ? -32.539 -21.478 24.516 1.00 94.88 344 ASP A N 1
ATOM 2829 C CA . ASP A 1 344 ? -32.705 -20.740 25.776 1.00 94.88 344 ASP A CA 1
ATOM 2830 C C . ASP A 1 344 ? -33.342 -19.360 25.575 1.00 94.88 344 ASP A C 1
ATOM 2832 O O . ASP A 1 344 ? -34.285 -19.025 26.289 1.00 94.88 344 ASP A O 1
ATOM 2836 N N . VAL A 1 345 ? -32.912 -18.580 24.576 1.00 93.69 345 VAL A N 1
ATOM 2837 C CA . VAL A 1 345 ? -33.511 -17.266 24.280 1.00 93.69 345 VAL A CA 1
ATOM 2838 C C . VAL A 1 345 ? -34.992 -17.390 23.881 1.00 93.69 345 VAL A C 1
ATOM 2840 O O . VAL A 1 345 ? -35.813 -16.683 24.474 1.00 93.69 345 VAL A O 1
ATOM 2843 N N . PRO A 1 346 ? -35.398 -18.278 22.945 1.00 93.50 346 PRO A N 1
ATOM 2844 C CA . PRO A 1 346 ? -36.812 -18.485 22.631 1.00 93.50 346 PRO A CA 1
ATOM 2845 C C . PRO A 1 346 ? -37.630 -18.990 23.822 1.00 93.50 346 PRO A C 1
ATOM 2847 O O . PRO A 1 346 ? -38.751 -18.523 24.025 1.00 93.50 346 PRO A O 1
ATOM 2850 N N . ARG A 1 347 ? -37.081 -19.910 24.629 1.00 94.81 347 ARG A N 1
ATOM 2851 C CA . ARG A 1 347 ? -37.736 -20.413 25.844 1.00 94.81 347 ARG A CA 1
ATOM 2852 C C . ARG A 1 347 ? -37.987 -19.286 26.844 1.00 94.81 347 ARG A C 1
ATOM 2854 O O . ARG A 1 347 ? -39.131 -19.092 27.241 1.00 94.81 347 ARG A O 1
ATOM 2861 N N . LEU A 1 348 ? -36.962 -18.497 27.172 1.00 94.75 348 LEU A N 1
ATOM 2862 C CA . LEU A 1 348 ? -37.084 -17.354 28.081 1.00 94.75 348 LEU A CA 1
ATOM 2863 C C . LEU A 1 348 ? -38.087 -16.321 27.547 1.00 94.75 348 LEU A C 1
ATOM 2865 O O . LEU A 1 348 ? -38.928 -15.835 28.296 1.00 94.75 348 LEU A O 1
ATOM 2869 N N . LYS A 1 349 ? -38.080 -16.020 26.242 1.00 91.44 349 LYS A N 1
ATOM 2870 C CA . LYS A 1 349 ? -39.086 -15.119 25.651 1.00 91.44 349 LYS A CA 1
ATOM 2871 C C . LYS A 1 349 ? -40.516 -15.644 25.819 1.00 91.44 349 LYS A C 1
ATOM 2873 O O . LYS A 1 349 ? -41.411 -14.846 26.065 1.00 91.44 349 LYS A O 1
ATOM 2878 N N . ARG A 1 350 ? -40.747 -16.958 25.721 1.00 91.19 350 ARG A N 1
ATOM 2879 C CA . ARG A 1 350 ? -42.073 -17.566 25.952 1.00 91.19 350 ARG A CA 1
ATOM 2880 C C . ARG A 1 350 ? -42.471 -17.550 27.429 1.00 91.19 350 ARG A C 1
ATOM 2882 O O . ARG A 1 350 ? -43.618 -17.246 27.733 1.00 91.19 350 ARG A O 1
ATOM 2889 N N . GLU A 1 351 ? -41.544 -17.869 28.329 1.00 91.31 351 GLU A N 1
ATOM 2890 C CA . GLU A 1 351 ? -41.781 -17.899 29.782 1.00 91.31 351 GLU A CA 1
ATOM 2891 C C . GLU A 1 351 ? -42.132 -16.514 30.340 1.00 91.31 351 GLU A C 1
ATOM 2893 O O . GLU A 1 351 ? -43.017 -16.392 31.186 1.00 91.31 351 GLU A O 1
ATOM 2898 N N . PHE A 1 352 ? -41.474 -15.469 29.835 1.00 88.12 352 PHE A N 1
ATOM 2899 C CA . PHE A 1 352 ? -41.680 -14.091 30.281 1.00 88.12 352 PHE A CA 1
ATOM 2900 C C . PHE A 1 352 ? -42.696 -13.314 29.435 1.00 88.12 352 PHE A C 1
ATOM 2902 O O . PHE A 1 352 ? -43.329 -12.400 29.948 1.00 88.12 352 PHE A O 1
ATOM 2909 N N . GLY A 1 353 ? -42.906 -13.693 28.171 1.00 70.31 353 GLY A N 1
ATOM 2910 C CA . GLY A 1 353 ? -43.913 -13.090 27.291 1.00 70.31 353 GLY A CA 1
ATOM 2911 C C . GLY A 1 353 ? -45.350 -13.545 27.566 1.00 70.31 353 GLY A C 1
ATOM 2912 O O . GLY A 1 353 ? -46.277 -12.880 27.130 1.00 70.31 353 GLY A O 1
ATOM 2913 N N . LYS A 1 354 ? -45.551 -14.650 28.300 1.00 56.16 354 LYS A N 1
ATOM 2914 C CA . LYS A 1 354 ? -46.874 -15.108 28.779 1.00 56.16 354 LYS A CA 1
ATOM 2915 C C . LYS A 1 354 ? -47.278 -14.532 30.147 1.00 56.16 354 LYS A C 1
ATOM 2917 O O . LYS A 1 354 ? -48.346 -14.867 30.645 1.00 56.16 354 LYS A O 1
ATOM 2922 N N . LYS A 1 355 ? -46.413 -13.730 30.779 1.00 51.97 355 LYS A N 1
ATOM 2923 C CA . LYS A 1 355 ? -46.624 -13.116 32.105 1.00 51.97 355 LYS A CA 1
ATOM 2924 C C . LYS A 1 355 ? -46.873 -11.599 32.040 1.00 51.97 355 LYS A C 1
ATOM 2926 O O . LYS A 1 355 ? -46.789 -10.942 33.074 1.00 51.97 355 LYS A O 1
ATOM 2931 N N . GLY A 1 356 ? -47.111 -11.059 30.844 1.00 36.88 356 GLY A N 1
ATOM 2932 C CA . GLY A 1 356 ? -47.411 -9.647 30.596 1.00 36.88 356 GLY A CA 1
ATOM 2933 C C . GLY A 1 356 ? -48.862 -9.443 30.215 1.00 36.88 356 GLY A C 1
ATOM 2934 O O . GLY A 1 356 ? -49.388 -10.336 29.511 1.00 36.88 356 GLY A O 1
#

Radius of gyration: 47.02 Å; Cα contacts (8 Å, |Δi|>4): 359; chains: 1; bounding box: 86×61×122 Å

Organism: Campylobacter jejuni (NCBI:txid197)

Secondary structure (DSSP, 8-state):
-TTTT-EEEEEEEE---SS--SHHHHHHSEEEEEEE-SS-EEEEEEESSEEEEE-S-TT-B--TT-EEEE-TT-PPP-S--TT----GGG--SSS---EEEEEEE-TTS----HHHHHHHHHS-----GGG--GGGS--HHHHHHHHHHHHHHHHHHHHHHHHHHHHHHHHHHHHHHHHHHHHHHHHHHHHHHHHHHHHHHHHHHHHHHHHHHHHHHHHTT--TTS--------SSS-HHHHHHTSHHHHHHHHHHHHTTSHHHHHHHHHHHHHHHHHHHHHHHHHHHHHHH-GGGPPPPGGGSTTHHHHHHHHTSHHHHHHHHHHHHHHTGGGTHHHHIIIIIHHHHHHHHHT--

Mean predicted aligned error: 20.73 Å

Sequence (356 aa):
HTFINYYICAIHVWNKVKYAKTNDQIRKTYSSIVIQNLKKSIVKNAAAYNYCFGFYETNFIIDKQSYIFFNYNNLPHTENSAGTLLINNKINVLNFFGVSAFLLADQNGKFDFSEEIKLIQNENITIDKEYDFTYLVPPVEDYKTAIEEYNFRMDPVKLVPLQKQIKEKDNIISTLNQEKTTLQNELNSFPIKKQRLELANLEQDLIIKKLESKKLAKSLGIKMSIINPKITFIQANSAKARIQNHLSYKLGQALIANSKSILGYIRMPYVLSYIKNKHKFEQKAYEEKIKENPNLALPPLETYPDYNEALKEKECFTYKLGEALMQANKNWYGGGYIKFIFKDVPRLKREFGKKG